Protein AF-A0A6A3VE38-F1 (afdb_monomer_lite)

pLDDT: mean 74.68, std 25.54, range [27.17, 97.69]

Sequence (194 aa):
MRDEMDCKSPGLKLLRQKTRNALQAWPHYELFHVRRDWNASADMLAGQALQRQGGRNVHSPKEIQDLKTLNRLEEVIQPRASSPEVASPASLNADDPAGNATDAGRGKTQVLAVTRRSAAARTTTRRSRPPEVLEELVVQRLRLDRIRVAQDEEVWIVNLKKYLRGDVGDLFRREVKNCQKLAPQYEEGESGLL

Organism: NCBI:txid53985

Structure (mmCIF, N/CA/C/O backbone):
data_AF-A0A6A3VE38-F1
#
_entry.id   AF-A0A6A3VE38-F1
#
loop_
_atom_site.group_PDB
_atom_site.id
_atom_site.type_symbol
_atom_site.label_atom_id
_atom_site.label_alt_id
_atom_site.label_comp_id
_atom_site.label_asym_id
_atom_site.label_entity_id
_atom_site.label_seq_id
_atom_site.pdbx_PDB_ins_code
_atom_site.Cartn_x
_atom_site.Cartn_y
_atom_site.Cartn_z
_atom_site.occupancy
_atom_site.B_iso_or_equiv
_atom_site.auth_seq_id
_atom_site.auth_comp_id
_atom_site.auth_asym_id
_atom_site.auth_atom_id
_atom_site.pdbx_PDB_model_num
ATOM 1 N N . MET A 1 1 ? -5.538 -18.608 -12.896 1.00 38.94 1 MET A N 1
ATOM 2 C CA . MET A 1 1 ? -5.581 -19.169 -11.528 1.00 38.94 1 MET A CA 1
ATOM 3 C C . MET A 1 1 ? -4.130 -19.222 -11.069 1.00 38.94 1 MET A C 1
ATOM 5 O O . MET A 1 1 ? -3.375 -19.975 -11.661 1.00 38.94 1 MET A O 1
ATOM 9 N N . ARG A 1 2 ? -3.686 -18.281 -10.222 1.00 57.66 2 ARG A N 1
ATOM 10 C CA . ARG A 1 2 ? -2.255 -18.104 -9.896 1.00 57.66 2 ARG A CA 1
ATOM 11 C C . ARG A 1 2 ? -1.747 -19.307 -9.102 1.00 57.66 2 ARG A C 1
ATOM 13 O O . ARG A 1 2 ? -2.448 -19.739 -8.186 1.00 57.66 2 ARG A O 1
ATOM 20 N N . ASP A 1 3 ? -0.539 -19.772 -9.419 1.00 45.72 3 ASP A N 1
ATOM 21 C CA . ASP A 1 3 ? 0.236 -20.628 -8.523 1.00 45.72 3 ASP A CA 1
ATOM 22 C C . ASP A 1 3 ? 0.340 -19.909 -7.178 1.00 45.72 3 ASP A C 1
ATOM 24 O O . ASP A 1 3 ? 0.896 -18.814 -7.054 1.00 45.72 3 ASP A O 1
ATOM 28 N N . GLU A 1 4 ? -0.335 -20.472 -6.184 1.00 60.56 4 GLU A N 1
ATOM 29 C CA . GLU A 1 4 ? -0.419 -19.908 -4.853 1.00 60.56 4 GLU A CA 1
ATOM 30 C C . GLU A 1 4 ? 0.999 -19.838 -4.282 1.00 60.56 4 GLU A C 1
ATOM 32 O O . GLU A 1 4 ? 1.688 -20.852 -4.211 1.00 60.56 4 GLU A O 1
ATOM 37 N N . MET A 1 5 ? 1.463 -18.652 -3.866 1.00 65.06 5 MET A N 1
ATOM 38 C CA . MET A 1 5 ? 2.724 -18.575 -3.132 1.00 65.06 5 MET A CA 1
ATOM 39 C C . MET A 1 5 ? 2.630 -19.503 -1.917 1.00 65.06 5 MET A C 1
ATOM 41 O O . MET A 1 5 ? 1.839 -19.272 -0.984 1.00 65.06 5 MET A O 1
ATOM 45 N N . ASP A 1 6 ? 3.435 -20.561 -1.945 1.00 70.12 6 ASP A N 1
ATOM 46 C CA . ASP A 1 6 ? 3.462 -21.600 -0.929 1.00 70.12 6 ASP A CA 1
ATOM 47 C C . ASP A 1 6 ? 4.069 -21.054 0.364 1.00 70.12 6 ASP A C 1
ATOM 49 O O . ASP A 1 6 ? 5.260 -21.178 0.662 1.00 70.12 6 ASP A O 1
ATOM 53 N N . CYS A 1 7 ? 3.224 -20.408 1.166 1.00 79.88 7 CYS A N 1
ATOM 54 C CA . CYS A 1 7 ? 3.590 -19.970 2.500 1.00 79.88 7 CYS A CA 1
ATOM 55 C C . CYS A 1 7 ? 3.957 -21.202 3.331 1.00 79.88 7 CYS A C 1
ATOM 57 O O . CYS A 1 7 ? 3.096 -22.017 3.622 1.00 79.88 7 CYS A O 1
ATOM 59 N N . LYS A 1 8 ? 5.214 -21.358 3.749 1.00 88.25 8 LYS A N 1
ATOM 60 C CA . LYS A 1 8 ? 5.651 -22.562 4.482 1.00 88.25 8 LYS A CA 1
ATOM 61 C C . LYS A 1 8 ? 5.213 -22.589 5.952 1.00 88.25 8 LYS A C 1
ATOM 63 O O . LYS A 1 8 ? 5.254 -23.643 6.574 1.00 88.25 8 LYS A O 1
ATOM 68 N N . SER A 1 9 ? 4.776 -21.455 6.507 1.00 92.25 9 SER A N 1
ATOM 69 C CA . SER A 1 9 ? 4.366 -21.340 7.913 1.00 92.25 9 SER A CA 1
ATOM 70 C C . SER A 1 9 ? 2.901 -21.760 8.113 1.00 92.25 9 SER A C 1
ATOM 72 O O . SER A 1 9 ? 2.008 -21.091 7.584 1.00 92.25 9 SER A O 1
ATOM 74 N N . PRO A 1 10 ? 2.611 -22.804 8.917 1.00 91.75 10 PRO A N 1
ATOM 75 C CA . PRO A 1 10 ? 1.237 -23.242 9.178 1.00 91.75 10 PRO A CA 1
ATOM 76 C C . PRO A 1 10 ? 0.363 -22.150 9.809 1.00 91.75 10 PRO A C 1
ATOM 78 O O . PRO A 1 10 ? -0.801 -21.994 9.443 1.00 91.75 10 PRO A O 1
ATOM 81 N N . GLY A 1 11 ? 0.932 -21.348 10.718 1.00 93.88 11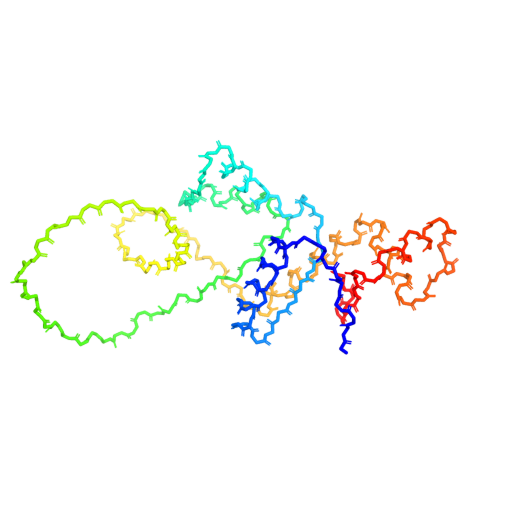 GLY A N 1
ATOM 82 C CA . GLY A 1 11 ? 0.212 -20.250 11.368 1.00 93.88 11 GLY A CA 1
ATOM 83 C C . GLY A 1 11 ? -0.201 -19.156 10.381 1.00 93.88 11 GLY A C 1
ATOM 84 O O . GLY A 1 11 ? -1.339 -18.689 10.412 1.00 93.88 11 GLY A O 1
ATOM 85 N N . LEU A 1 12 ? 0.687 -18.799 9.450 1.00 91.31 12 LEU A N 1
ATOM 86 C CA . LEU A 1 12 ? 0.379 -17.817 8.409 1.00 91.31 12 LEU A CA 1
ATOM 87 C C . LEU A 1 12 ? -0.607 -18.365 7.372 1.00 91.31 12 LEU A C 1
ATOM 89 O O . LEU A 1 12 ? -1.482 -17.619 6.938 1.00 91.31 12 LEU A O 1
ATOM 93 N N . LYS A 1 13 ? -0.544 -19.661 7.025 1.00 91.50 13 LYS A N 1
ATOM 94 C CA . LYS A 1 13 ? -1.574 -20.311 6.190 1.00 91.50 13 LYS A CA 1
ATOM 95 C C . LYS A 1 13 ? -2.961 -20.183 6.825 1.00 91.50 13 LYS A C 1
ATOM 97 O O . LYS A 1 13 ? -3.912 -19.803 6.144 1.00 91.50 13 LYS A O 1
ATOM 102 N N . LEU A 1 14 ? -3.068 -20.446 8.131 1.00 93.38 14 LEU A N 1
ATOM 103 C CA . LEU A 1 14 ? -4.329 -20.326 8.863 1.00 93.38 14 LEU A CA 1
ATOM 104 C C . LEU A 1 14 ? -4.848 -18.882 8.876 1.00 93.38 14 LEU A C 1
ATOM 106 O O . LEU A 1 14 ? -6.029 -18.657 8.615 1.00 93.38 14 LEU A O 1
ATOM 110 N N . LEU A 1 15 ? -3.984 -17.905 9.166 1.00 93.69 15 LEU A N 1
ATOM 111 C CA . LEU A 1 15 ? -4.361 -16.488 9.150 1.00 93.69 15 LEU A CA 1
ATOM 112 C C . LEU A 1 15 ? -4.800 -16.041 7.754 1.00 93.69 15 LEU A C 1
ATOM 114 O O . LEU A 1 15 ? -5.854 -15.430 7.624 1.00 93.69 15 LEU A O 1
ATOM 118 N N . ARG A 1 16 ? -4.063 -16.428 6.707 1.00 90.06 16 ARG A N 1
ATOM 119 C CA . ARG A 1 16 ? -4.427 -16.157 5.310 1.00 90.06 16 ARG A CA 1
ATOM 120 C C . ARG A 1 16 ? -5.809 -16.709 4.974 1.00 90.06 16 ARG A C 1
ATOM 122 O O . ARG A 1 16 ? -6.611 -15.993 4.382 1.00 90.06 16 ARG A O 1
ATOM 129 N N . GLN A 1 17 ? -6.106 -17.950 5.367 1.00 91.25 17 GLN A N 1
ATOM 130 C CA . GLN A 1 17 ? -7.417 -18.550 5.115 1.00 91.25 17 GLN A CA 1
ATOM 131 C C . GLN A 1 17 ? -8.536 -17.798 5.841 1.00 91.25 17 GLN A C 1
ATOM 133 O O . GLN A 1 17 ? -9.572 -17.518 5.245 1.00 91.25 17 GLN A O 1
ATOM 138 N N . LYS A 1 18 ? -8.321 -17.422 7.108 1.00 94.12 18 LYS A N 1
ATOM 139 C CA . LYS A 1 18 ? -9.284 -16.610 7.864 1.00 94.12 18 LYS A CA 1
ATOM 140 C C . LYS A 1 18 ? -9.539 -15.265 7.188 1.00 94.12 18 LYS A C 1
ATOM 142 O O . LYS A 1 18 ? -10.694 -14.882 7.038 1.00 94.12 18 LYS A O 1
ATOM 147 N N . THR A 1 19 ? -8.483 -14.586 6.742 1.00 92.38 19 THR A N 1
ATOM 148 C CA . THR A 1 19 ? -8.602 -13.319 6.014 1.00 92.38 19 THR A CA 1
ATOM 149 C C . THR A 1 19 ? -9.370 -13.502 4.709 1.00 92.38 19 THR A C 1
ATOM 151 O O . THR A 1 19 ? -10.287 -12.735 4.453 1.00 92.38 19 THR A O 1
ATOM 154 N N . ARG A 1 20 ? -9.081 -14.544 3.916 1.00 90.00 20 ARG A N 1
ATOM 155 C CA . ARG A 1 20 ? -9.839 -14.831 2.684 1.00 90.00 20 ARG A CA 1
ATOM 156 C C . ARG A 1 20 ? -11.320 -15.073 2.955 1.00 90.00 20 ARG A C 1
ATOM 158 O O . ARG A 1 20 ? -12.149 -14.490 2.272 1.00 90.00 20 ARG A O 1
ATOM 165 N N . ASN A 1 21 ? -11.653 -15.872 3.968 1.00 92.94 21 ASN A N 1
ATOM 166 C CA . ASN A 1 21 ? -13.048 -16.119 4.340 1.00 92.94 21 ASN A CA 1
ATOM 167 C C . ASN A 1 21 ? -13.759 -14.822 4.765 1.00 92.94 21 ASN A C 1
ATOM 169 O O . ASN A 1 21 ? -14.921 -14.626 4.439 1.00 92.94 21 ASN A O 1
ATOM 173 N N . ALA A 1 22 ? -13.068 -13.920 5.468 1.00 92.19 22 ALA A N 1
ATOM 174 C CA . ALA A 1 22 ? -13.630 -12.620 5.830 1.00 92.19 22 ALA A CA 1
ATOM 175 C C . ALA A 1 22 ? -13.806 -11.697 4.610 1.00 92.19 22 ALA A C 1
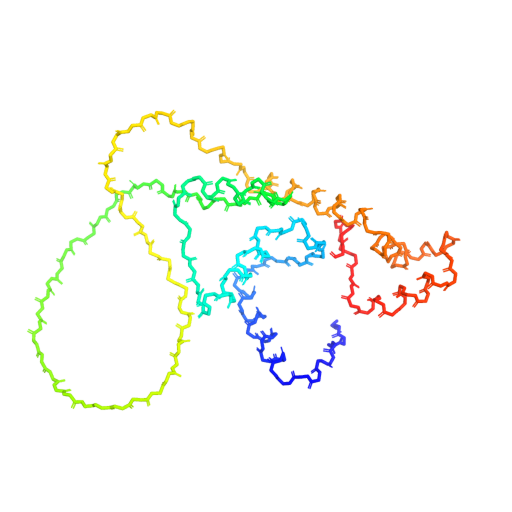ATOM 177 O O . ALA A 1 22 ? -14.801 -10.981 4.518 1.00 92.19 22 ALA A O 1
ATOM 178 N N . LEU A 1 23 ? -12.866 -11.732 3.660 1.00 90.69 23 LEU A N 1
ATOM 179 C CA . LEU A 1 23 ? -12.927 -10.941 2.430 1.00 90.69 23 LEU A CA 1
ATOM 180 C C . LEU A 1 23 ? -14.066 -11.378 1.497 1.00 90.69 23 LEU A C 1
ATOM 182 O O . LEU A 1 23 ? -14.576 -10.541 0.766 1.00 90.69 23 LEU A O 1
ATOM 186 N N . GLN A 1 24 ? -14.539 -12.628 1.579 1.00 89.94 24 GLN A N 1
ATOM 187 C CA . GLN A 1 24 ? -15.709 -13.100 0.817 1.00 89.94 24 GLN A CA 1
ATOM 188 C C . GLN A 1 24 ? -16.998 -12.318 1.112 1.00 89.94 24 GLN A C 1
ATOM 190 O O . GLN A 1 24 ? -17.916 -12.337 0.298 1.00 89.94 24 GLN A O 1
ATOM 195 N N . ALA A 1 25 ? -17.081 -11.625 2.253 1.00 91.00 25 ALA A N 1
ATOM 196 C CA . ALA A 1 25 ? -18.212 -10.752 2.564 1.00 91.00 25 ALA A CA 1
ATOM 197 C C . ALA A 1 25 ? -18.250 -9.476 1.698 1.00 91.00 25 ALA A C 1
ATOM 199 O O . ALA A 1 25 ? -19.271 -8.791 1.668 1.00 91.00 25 ALA A O 1
ATOM 200 N N . TRP A 1 26 ? -17.152 -9.146 1.012 1.00 87.06 26 TRP A N 1
ATOM 201 C CA . TRP A 1 26 ? -17.008 -7.944 0.201 1.00 87.06 26 TRP A CA 1
ATOM 202 C C . TRP A 1 26 ? -17.025 -8.343 -1.278 1.00 87.06 26 TRP A C 1
ATOM 204 O O . TRP A 1 26 ? -16.104 -9.027 -1.724 1.00 87.06 26 TRP A O 1
ATOM 214 N N . PRO A 1 27 ? -18.048 -7.939 -2.056 1.00 84.19 27 PRO A N 1
ATOM 215 C CA . PRO A 1 27 ? -18.186 -8.371 -3.448 1.00 84.19 27 PRO A CA 1
ATOM 216 C C . PRO A 1 27 ? -17.046 -7.860 -4.337 1.00 84.19 27 PRO A C 1
ATOM 218 O O . PRO A 1 27 ? -16.703 -8.501 -5.324 1.00 84.19 27 PRO A O 1
ATOM 221 N N . HIS A 1 28 ? -16.446 -6.728 -3.963 1.00 83.31 28 HIS A N 1
ATOM 222 C CA . HIS A 1 28 ? -15.298 -6.135 -4.632 1.00 83.31 28 HIS A CA 1
ATOM 223 C C . HIS A 1 28 ? -14.314 -5.671 -3.559 1.00 83.31 28 HIS A C 1
ATOM 225 O O . HIS A 1 28 ? -14.694 -4.932 -2.647 1.00 83.31 28 HIS A O 1
ATOM 231 N N . TYR A 1 29 ? -13.065 -6.120 -3.646 1.00 87.31 29 TYR A N 1
ATOM 232 C CA . TYR A 1 29 ? -11.986 -5.666 -2.778 1.00 87.31 29 TYR A CA 1
ATOM 233 C C . TYR A 1 29 ? -10.666 -5.660 -3.546 1.00 87.31 29 TYR A C 1
ATOM 235 O O . TYR A 1 29 ? -10.395 -6.557 -4.342 1.00 87.31 29 TYR A O 1
ATOM 243 N N . GLU A 1 30 ? -9.829 -4.671 -3.252 1.00 87.75 30 GLU A N 1
ATOM 244 C CA . GLU A 1 30 ? -8.464 -4.557 -3.763 1.00 87.75 30 GLU A CA 1
ATOM 245 C C . GLU A 1 30 ? -7.526 -4.264 -2.590 1.00 87.75 30 GLU A C 1
ATOM 247 O O . GLU A 1 30 ? -7.903 -3.606 -1.615 1.00 87.75 30 GLU A O 1
ATOM 252 N N . LEU A 1 31 ? -6.310 -4.803 -2.654 1.00 89.75 31 LEU A N 1
ATOM 253 C CA . LEU A 1 31 ? -5.277 -4.602 -1.645 1.00 89.75 31 LEU A CA 1
ATOM 254 C C . LEU A 1 31 ? -4.107 -3.896 -2.315 1.00 89.75 31 LEU A C 1
ATOM 256 O O . LEU A 1 31 ? -3.529 -4.447 -3.242 1.00 89.75 31 LEU A O 1
ATOM 260 N N . PHE A 1 32 ? -3.762 -2.712 -1.818 1.00 91.94 32 PHE A N 1
ATOM 261 C CA . PHE A 1 32 ? -2.673 -1.908 -2.363 1.00 91.94 32 PHE A CA 1
ATOM 262 C C . PHE A 1 32 ? -1.492 -1.850 -1.411 1.00 91.94 32 PHE A C 1
ATOM 264 O O . PHE A 1 32 ? -1.662 -1.768 -0.187 1.00 91.94 32 PHE A O 1
ATOM 271 N N . HIS A 1 33 ? -0.291 -1.817 -1.979 1.00 91.19 33 HIS A N 1
ATOM 272 C CA . HIS A 1 33 ? 0.906 -1.506 -1.214 1.00 91.19 33 HIS A CA 1
ATOM 273 C C . HIS A 1 33 ? 0.985 -0.007 -0.907 1.00 91.19 33 HIS A C 1
ATOM 275 O O . HIS A 1 33 ? 0.826 0.826 -1.799 1.00 91.19 33 HIS A O 1
ATOM 281 N N . VAL A 1 34 ? 1.297 0.336 0.347 1.00 92.12 34 VAL A N 1
ATOM 282 C CA . VAL A 1 34 ? 1.570 1.712 0.779 1.00 92.12 34 VAL A CA 1
ATOM 283 C C . VAL A 1 34 ? 2.677 1.703 1.836 1.00 92.12 34 VAL A C 1
ATOM 285 O O . VAL A 1 34 ? 2.646 0.883 2.761 1.00 92.12 34 VAL A O 1
ATOM 288 N N . ARG A 1 35 ? 3.617 2.651 1.744 1.00 91.75 35 ARG A N 1
ATOM 289 C CA . ARG A 1 35 ? 4.646 2.887 2.762 1.00 91.75 35 ARG A CA 1
ATOM 290 C C . ARG A 1 35 ? 4.040 3.117 4.153 1.00 91.75 35 ARG A C 1
ATOM 292 O O . ARG A 1 35 ? 2.979 3.718 4.319 1.00 91.75 35 ARG A O 1
ATOM 299 N N . ARG A 1 36 ? 4.744 2.651 5.186 1.00 91.12 36 ARG A N 1
ATOM 300 C CA . ARG A 1 36 ? 4.265 2.629 6.582 1.00 91.12 36 ARG A CA 1
ATOM 301 C C . ARG A 1 36 ? 3.835 4.000 7.124 1.00 91.12 36 ARG A C 1
ATOM 303 O O . ARG A 1 36 ? 2.842 4.080 7.840 1.00 91.12 36 ARG A O 1
ATOM 310 N N . ASP A 1 37 ? 4.560 5.064 6.789 1.00 90.88 37 ASP A N 1
ATOM 311 C CA . ASP A 1 37 ? 4.301 6.438 7.246 1.00 90.88 37 ASP A CA 1
ATOM 312 C C . ASP A 1 37 ? 3.006 7.033 6.677 1.00 90.88 37 ASP A C 1
ATOM 314 O O . ASP A 1 37 ? 2.412 7.919 7.286 1.00 90.88 37 ASP A O 1
ATOM 318 N N . TRP A 1 38 ? 2.512 6.521 5.549 1.00 93.25 38 TRP A N 1
ATOM 319 C CA . TRP A 1 38 ? 1.226 6.945 4.998 1.00 93.25 38 TRP A CA 1
ATOM 320 C C . TRP A 1 38 ? 0.024 6.409 5.785 1.00 93.25 38 TRP A C 1
ATOM 322 O O . TRP A 1 38 ? -1.044 7.026 5.768 1.00 93.25 38 TRP A O 1
ATOM 332 N N . ASN A 1 39 ? 0.213 5.301 6.510 1.00 93.44 39 ASN A N 1
ATOM 333 C CA . ASN A 1 39 ? -0.781 4.689 7.392 1.00 93.44 39 ASN A CA 1
ATOM 334 C C . ASN A 1 39 ? -0.366 4.774 8.877 1.00 93.44 39 ASN A C 1
ATOM 336 O O . ASN A 1 39 ? -0.618 3.859 9.669 1.00 93.44 39 ASN A O 1
ATOM 340 N N . ALA A 1 40 ? 0.313 5.862 9.258 1.00 93.75 40 ALA A N 1
ATOM 341 C CA . ALA A 1 40 ? 0.931 6.027 10.575 1.00 93.75 40 ALA A CA 1
ATOM 342 C C . ALA A 1 40 ? -0.063 5.943 11.748 1.00 93.75 40 ALA A C 1
ATOM 344 O O . ALA A 1 40 ? 0.308 5.525 12.846 1.00 93.75 40 ALA A O 1
ATOM 345 N N . SER A 1 41 ? -1.339 6.277 11.529 1.00 93.19 41 SER A N 1
ATOM 346 C CA . SER A 1 41 ? -2.379 6.122 12.554 1.00 93.19 41 SER A CA 1
ATOM 347 C C . SER A 1 41 ? -2.578 4.656 12.964 1.0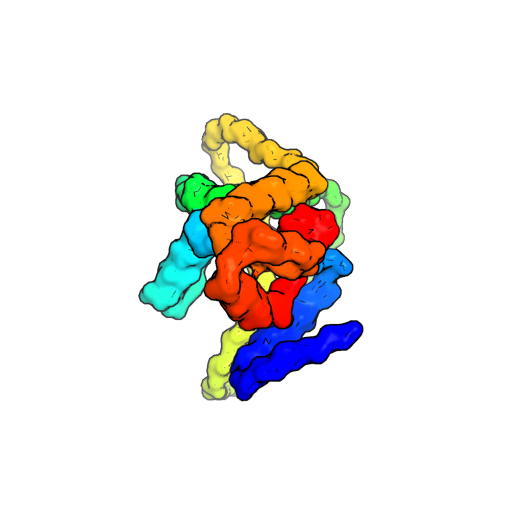0 93.19 41 SER A C 1
ATOM 349 O O . SER A 1 41 ? -2.612 4.345 14.158 1.00 93.19 41 SER A O 1
ATOM 351 N N . ALA A 1 42 ? -2.637 3.740 11.992 1.00 92.38 42 ALA A N 1
ATOM 352 C CA . ALA A 1 42 ? -2.757 2.308 12.237 1.00 92.38 42 ALA A CA 1
ATOM 353 C C . ALA A 1 42 ? -1.497 1.753 12.912 1.00 92.38 42 ALA A C 1
ATOM 355 O O . ALA A 1 42 ? -1.603 0.947 13.838 1.00 92.38 42 ALA A O 1
ATOM 356 N N . ASP A 1 43 ? -0.320 2.225 12.495 1.00 93.81 43 ASP A N 1
ATOM 357 C CA . ASP A 1 43 ? 0.957 1.841 13.096 1.00 93.81 43 ASP A CA 1
ATOM 358 C C . ASP A 1 43 ? 1.041 2.229 14.578 1.00 93.81 43 ASP A C 1
ATOM 360 O O . ASP A 1 43 ? 1.338 1.394 15.435 1.00 93.81 43 ASP A O 1
ATOM 364 N N . MET A 1 44 ? 0.698 3.479 14.898 1.00 93.31 44 MET A N 1
ATOM 365 C CA . MET A 1 44 ? 0.671 3.965 16.275 1.00 93.31 44 MET A CA 1
ATOM 366 C C . MET A 1 44 ? -0.320 3.167 17.129 1.00 93.31 44 MET A C 1
ATOM 368 O O . MET A 1 44 ? 0.008 2.784 18.254 1.00 93.31 44 MET A O 1
ATOM 372 N N . LEU A 1 45 ? -1.525 2.898 16.616 1.00 93.62 45 LEU A N 1
ATOM 373 C CA . LEU A 1 45 ? -2.538 2.124 17.339 1.00 93.62 45 LEU A CA 1
ATOM 374 C C . LEU A 1 45 ? -2.080 0.682 17.592 1.00 93.62 45 LEU A C 1
ATOM 376 O O . LEU A 1 45 ? -2.248 0.182 18.706 1.00 93.62 45 LEU A O 1
ATOM 380 N N . ALA A 1 46 ? -1.458 0.036 16.604 1.00 94.12 46 ALA A N 1
ATOM 381 C CA . ALA A 1 46 ? -0.880 -1.295 16.763 1.00 94.12 46 ALA A CA 1
ATOM 382 C C . ALA A 1 46 ? 0.256 -1.299 17.802 1.00 94.12 46 ALA A C 1
ATOM 384 O O . ALA A 1 46 ? 0.294 -2.171 18.672 1.00 94.12 46 ALA A O 1
ATOM 385 N N . GLY A 1 47 ? 1.133 -0.289 17.775 1.00 93.88 47 GLY A N 1
ATOM 386 C CA . GLY A 1 47 ? 2.203 -0.117 18.759 1.00 93.88 47 GLY A CA 1
ATOM 387 C C . GLY A 1 47 ? 1.681 0.094 20.183 1.00 93.88 47 GLY A C 1
ATOM 388 O O . GLY A 1 47 ? 2.160 -0.541 21.122 1.00 93.88 47 GLY A O 1
ATOM 389 N N . GLN A 1 48 ? 0.647 0.921 20.357 1.00 94.12 48 GLN A N 1
ATOM 390 C CA . GLN A 1 48 ? -0.007 1.122 21.655 1.00 94.12 48 GLN A CA 1
ATOM 391 C C . GLN A 1 48 ? -0.685 -0.154 22.163 1.00 94.12 48 GLN A C 1
ATOM 393 O O . GLN A 1 48 ? -0.609 -0.453 23.355 1.00 94.12 48 GLN A O 1
ATOM 398 N N . ALA A 1 49 ? -1.341 -0.908 21.276 1.00 96.00 49 ALA A N 1
ATOM 399 C CA . ALA A 1 49 ? -1.972 -2.171 21.639 1.00 96.00 49 ALA A CA 1
ATOM 400 C C . ALA A 1 49 ? -0.937 -3.210 22.093 1.00 96.00 49 ALA A C 1
ATOM 402 O O . ALA A 1 49 ? -1.163 -3.911 23.080 1.00 96.00 49 ALA A O 1
ATOM 403 N N . LEU A 1 50 ? 0.222 -3.258 21.428 1.00 96.06 50 LEU A N 1
ATOM 404 C CA . LEU A 1 50 ? 1.344 -4.108 21.823 1.00 96.06 50 LEU A CA 1
ATOM 405 C C . LEU A 1 50 ? 1.886 -3.726 23.207 1.00 96.06 50 LEU A C 1
ATOM 407 O O . LEU A 1 50 ? 2.037 -4.598 24.059 1.00 96.06 50 LEU A O 1
ATOM 411 N N . GLN A 1 51 ? 2.121 -2.433 23.457 1.00 95.69 51 GLN A N 1
ATOM 412 C CA . GLN A 1 51 ? 2.612 -1.935 24.751 1.00 95.69 51 GLN A CA 1
ATOM 413 C C . GLN A 1 51 ? 1.655 -2.256 25.905 1.00 95.69 51 GLN A C 1
ATOM 415 O O . GLN A 1 51 ? 2.095 -2.571 27.007 1.00 95.69 51 GLN A O 1
ATOM 420 N N . ARG A 1 52 ? 0.344 -2.183 25.656 1.00 95.00 52 ARG A N 1
ATOM 421 C CA . ARG A 1 52 ? -0.697 -2.465 26.655 1.00 95.00 52 ARG A CA 1
ATOM 422 C C . ARG A 1 52 ? -1.053 -3.947 26.766 1.00 95.00 52 ARG A C 1
ATOM 424 O O . ARG A 1 52 ? -1.804 -4.305 27.665 1.00 95.00 52 ARG A O 1
ATOM 431 N N . GLN A 1 53 ? -0.573 -4.779 25.841 1.00 94.44 53 GLN A N 1
ATOM 432 C CA . GLN A 1 53 ? -1.025 -6.161 25.650 1.00 94.44 53 GLN A CA 1
ATOM 433 C C . GLN A 1 53 ? -2.557 -6.276 25.508 1.00 94.44 53 GLN A C 1
ATOM 435 O O . GLN A 1 53 ? -3.175 -7.234 25.969 1.00 94.44 53 GLN A O 1
ATOM 440 N N . GLY A 1 54 ? -3.188 -5.289 24.862 1.00 93.44 54 GLY A N 1
ATOM 441 C CA . GLY A 1 54 ? -4.643 -5.213 24.740 1.00 93.44 54 GLY A CA 1
ATOM 442 C C . GLY A 1 54 ? -5.127 -4.073 23.845 1.00 93.44 54 GLY A C 1
ATOM 443 O O . GLY A 1 54 ? -4.436 -3.075 23.643 1.00 93.44 54 GLY A O 1
ATOM 444 N N . GLY A 1 55 ? -6.333 -4.224 23.295 1.00 90.75 55 GLY A N 1
ATOM 445 C CA . GLY A 1 55 ? -6.977 -3.195 22.476 1.00 90.75 55 GLY A CA 1
ATOM 446 C C . GLY A 1 55 ? -7.504 -2.020 23.306 1.00 90.75 55 GLY A C 1
ATOM 447 O O . GLY A 1 55 ? -7.795 -2.161 24.494 1.00 90.75 55 GLY A O 1
ATOM 448 N N . ARG A 1 56 ? -7.666 -0.855 22.669 1.00 88.06 56 ARG A N 1
ATOM 449 C CA . ARG A 1 56 ? -8.342 0.310 23.258 1.00 88.06 56 ARG A CA 1
ATOM 450 C C . ARG A 1 56 ? -9.342 0.902 22.276 1.00 88.06 56 ARG A C 1
ATOM 452 O O . ARG A 1 56 ? -9.071 0.952 21.080 1.00 88.06 56 ARG A O 1
ATOM 459 N N . ASN A 1 57 ? -10.444 1.422 22.801 1.00 89.25 57 ASN A N 1
ATOM 460 C CA . ASN A 1 57 ? -11.373 2.227 22.019 1.00 89.25 57 ASN A CA 1
ATOM 461 C C . ASN A 1 57 ? -10.984 3.705 22.124 1.00 89.25 57 ASN A C 1
ATOM 463 O O . ASN A 1 57 ? -10.676 4.196 23.212 1.00 89.25 57 ASN A O 1
ATOM 467 N N . VAL A 1 58 ? -10.991 4.413 20.995 1.00 88.75 58 VAL A N 1
ATOM 468 C CA . VAL A 1 58 ? -10.713 5.853 20.931 1.00 88.75 58 VAL A CA 1
ATOM 469 C C . VAL A 1 58 ? -12.039 6.594 20.796 1.00 88.75 58 VAL A C 1
ATOM 471 O O . VAL A 1 58 ? -12.740 6.439 19.800 1.00 88.75 58 VAL A O 1
ATOM 474 N N . HIS A 1 59 ? -12.391 7.383 21.811 1.00 90.44 59 HIS A N 1
ATOM 475 C CA . HIS A 1 59 ? -13.655 8.132 21.853 1.00 90.44 59 HIS A CA 1
ATOM 476 C C . HIS A 1 59 ? -13.462 9.650 21.876 1.00 90.44 59 HIS A C 1
ATOM 478 O O . HIS A 1 59 ? -14.375 10.389 21.518 1.00 90.44 59 HIS A O 1
ATOM 484 N N . SER A 1 60 ? -12.288 10.125 22.303 1.00 93.06 60 SER A N 1
ATOM 485 C CA . SER A 1 60 ? -12.001 11.555 22.407 1.00 93.06 60 SER A CA 1
ATOM 486 C C . SER A 1 60 ? -11.982 12.193 21.014 1.00 93.06 60 SER A C 1
ATOM 488 O O . SER A 1 60 ? -11.176 11.772 20.181 1.00 93.06 60 SER A O 1
ATOM 490 N N . PRO A 1 61 ? -12.796 13.235 20.748 1.00 91.62 61 PRO A N 1
ATOM 491 C CA . PRO A 1 61 ? -12.773 13.936 19.465 1.00 91.62 61 PRO A CA 1
ATOM 492 C C . PRO A 1 61 ? -11.392 14.497 19.125 1.00 91.62 61 PRO A C 1
ATOM 494 O O . PRO A 1 61 ? -11.008 14.511 17.960 1.00 91.62 61 PRO A O 1
ATOM 497 N N . LYS A 1 62 ? -10.632 14.916 20.147 1.00 93.31 62 LYS A N 1
ATOM 498 C CA . LYS A 1 62 ? -9.255 15.386 19.984 1.00 93.31 62 LYS A CA 1
ATOM 499 C C . LYS A 1 62 ? -8.349 14.262 19.488 1.00 93.31 62 LYS A C 1
ATOM 501 O O . LYS A 1 62 ? -7.696 14.433 18.474 1.00 93.31 62 LYS A O 1
ATOM 506 N N . GLU A 1 63 ? -8.382 13.097 20.135 1.00 91.88 63 GLU A N 1
ATOM 507 C CA . GLU A 1 63 ? -7.568 11.952 19.700 1.00 91.88 63 GLU A CA 1
ATOM 508 C C . GLU A 1 63 ? -7.967 11.453 18.308 1.00 91.88 63 GLU A C 1
ATOM 510 O O . GLU A 1 63 ? -7.106 11.075 17.524 1.00 91.88 63 GLU A O 1
ATOM 515 N N . ILE A 1 64 ? -9.262 11.465 17.978 1.00 90.19 64 ILE A N 1
ATOM 516 C CA . ILE A 1 64 ? -9.735 11.122 16.630 1.00 90.19 64 ILE A CA 1
ATOM 517 C C . ILE A 1 64 ? -9.178 12.115 15.606 1.00 90.19 64 ILE A C 1
ATOM 519 O O . ILE A 1 64 ? -8.755 11.703 14.527 1.00 90.19 64 ILE A O 1
ATOM 523 N N . GLN A 1 65 ? -9.164 13.409 15.930 1.00 90.19 65 GLN A N 1
ATOM 524 C CA . GLN A 1 65 ? -8.587 14.422 15.056 1.00 90.19 65 GLN A CA 1
ATOM 525 C C . GLN A 1 65 ? -7.070 14.248 14.913 1.00 90.19 65 GLN A C 1
ATOM 527 O O . GLN A 1 65 ? -6.575 14.302 13.794 1.00 90.19 65 GLN A O 1
ATOM 532 N N . ASP A 1 66 ? -6.358 13.970 16.004 1.00 91.56 66 ASP A N 1
ATOM 533 C CA . ASP A 1 66 ? -4.913 13.714 15.992 1.00 91.56 66 ASP A CA 1
ATOM 534 C C . ASP A 1 66 ? -4.570 12.463 15.156 1.00 91.56 66 ASP A C 1
ATOM 536 O O . ASP A 1 66 ? -3.591 12.440 14.414 1.00 91.56 66 ASP A O 1
ATOM 540 N N . LEU A 1 67 ? -5.405 11.417 15.212 1.00 91.25 67 LEU A N 1
ATOM 541 C CA . LEU A 1 67 ? -5.256 10.228 14.365 1.00 91.25 67 LEU A CA 1
ATOM 542 C C . LEU A 1 67 ? -5.459 10.540 12.882 1.00 91.25 67 LEU A C 1
ATOM 544 O O . LEU A 1 67 ? -4.757 9.976 12.046 1.00 91.25 67 LEU A O 1
ATOM 548 N N . LYS A 1 68 ? -6.407 11.424 12.554 1.00 89.12 68 LYS A N 1
ATOM 549 C CA . LYS A 1 68 ? -6.631 11.865 11.174 1.00 89.12 68 LYS A CA 1
ATOM 550 C C . LYS A 1 68 ? -5.446 12.665 10.651 1.00 89.12 68 LYS A C 1
ATOM 552 O O . LYS A 1 68 ? -4.966 12.358 9.572 1.00 89.12 68 LYS A O 1
ATOM 557 N N . THR A 1 69 ? -4.942 13.628 11.422 1.00 90.19 69 THR A N 1
ATOM 558 C CA . THR A 1 69 ? -3.799 14.459 11.004 1.00 90.19 69 THR A CA 1
ATOM 559 C C . THR A 1 69 ? -2.504 13.661 10.886 1.00 90.19 69 THR A C 1
ATOM 561 O O . THR A 1 69 ? -1.652 13.997 10.068 1.00 90.19 69 THR A O 1
ATOM 564 N N . LEU A 1 70 ? -2.362 12.587 11.666 1.00 91.56 70 LEU A N 1
ATOM 565 C CA . LEU A 1 70 ? -1.247 11.653 11.548 1.00 91.56 70 LEU A CA 1
ATOM 566 C C . LEU A 1 70 ? -1.326 10.795 10.273 1.00 91.56 70 LEU A C 1
ATOM 568 O O . LEU A 1 70 ? -0.299 10.317 9.794 1.00 91.56 70 LEU A O 1
ATOM 572 N N . ASN A 1 71 ? -2.523 10.565 9.726 1.00 91.25 71 ASN A N 1
ATOM 573 C CA . ASN A 1 71 ? -2.720 9.682 8.584 1.00 91.25 71 ASN A CA 1
ATOM 574 C C . ASN A 1 71 ? -2.668 10.447 7.261 1.00 91.25 71 ASN A C 1
ATOM 576 O O . ASN A 1 71 ? -3.543 11.254 6.969 1.00 91.25 71 ASN A O 1
ATOM 580 N N . ARG A 1 72 ? -1.708 10.118 6.392 1.00 91.44 72 ARG A N 1
ATOM 581 C CA . ARG A 1 72 ? -1.661 10.698 5.037 1.00 91.44 72 ARG A CA 1
ATOM 582 C C . ARG A 1 72 ? -2.740 10.105 4.113 1.00 91.44 72 ARG A C 1
ATOM 584 O O . ARG A 1 72 ? -3.041 10.688 3.080 1.00 91.44 72 ARG A O 1
ATOM 591 N N . LEU A 1 73 ? -3.340 8.971 4.499 1.00 89.06 73 LEU A N 1
ATOM 592 C CA . LEU A 1 73 ? -4.516 8.347 3.868 1.00 89.06 73 LEU A CA 1
ATOM 593 C C . LEU A 1 73 ? -5.807 8.599 4.681 1.00 89.06 73 LEU A C 1
ATOM 595 O O . LEU A 1 73 ? -6.428 7.664 5.189 1.00 89.06 73 LEU A O 1
ATOM 599 N N . GLU A 1 74 ? -6.176 9.858 4.913 1.00 80.50 74 GLU A N 1
ATOM 600 C CA . GLU A 1 74 ? -7.269 10.248 5.834 1.00 80.50 74 GLU A CA 1
ATOM 601 C C . GLU A 1 74 ? -8.705 9.972 5.327 1.00 80.50 74 GLU A C 1
ATOM 603 O O . GLU A 1 74 ? -9.640 10.049 6.129 1.00 80.50 74 GLU A O 1
ATOM 608 N N . GLU A 1 75 ? -8.938 9.635 4.051 1.00 76.25 75 GLU A N 1
ATOM 609 C CA . GLU A 1 75 ? -10.297 9.415 3.540 1.00 76.25 75 GLU A CA 1
ATOM 610 C C . GLU A 1 75 ? -10.904 8.116 4.070 1.00 76.25 75 GLU A C 1
ATOM 612 O O . GLU A 1 75 ? -10.497 7.009 3.705 1.00 76.25 75 GLU A O 1
ATOM 617 N N . VAL A 1 76 ? -11.939 8.244 4.899 1.00 70.00 76 VAL A N 1
ATOM 618 C CA . VAL A 1 76 ? -12.696 7.117 5.450 1.00 70.00 76 VAL A CA 1
ATOM 619 C C . VAL A 1 76 ? -14.156 7.250 5.041 1.00 70.00 76 VAL A C 1
ATOM 621 O O . VAL A 1 76 ? -14.777 8.286 5.278 1.00 70.00 76 VAL A O 1
ATOM 624 N N . ILE A 1 77 ? -14.715 6.178 4.473 1.00 64.81 77 ILE A N 1
ATOM 625 C CA . ILE A 1 77 ? -16.157 6.067 4.242 1.00 64.81 77 ILE A CA 1
ATOM 626 C C . ILE A 1 77 ? -16.835 6.057 5.611 1.00 64.81 77 ILE A C 1
ATOM 628 O O . ILE A 1 77 ? -16.646 5.134 6.407 1.00 64.81 77 ILE A O 1
ATOM 632 N N . GLN A 1 78 ? -17.613 7.096 5.905 1.00 61.19 78 GLN A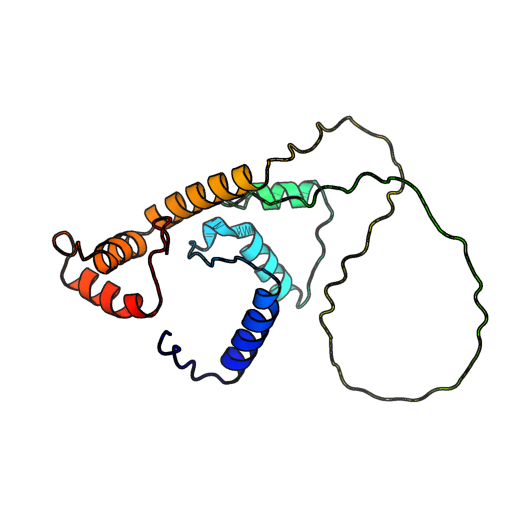 N 1
ATOM 633 C CA . GLN A 1 78 ? -18.474 7.081 7.078 1.00 61.19 78 GLN A CA 1
ATOM 634 C C . GLN A 1 78 ? -19.741 6.299 6.734 1.00 61.19 78 GLN A C 1
ATOM 636 O O . GLN A 1 78 ? -20.362 6.584 5.707 1.00 61.19 78 GLN A O 1
ATOM 641 N N . PRO A 1 79 ? -20.163 5.338 7.574 1.00 51.34 79 PRO A N 1
ATOM 642 C CA . PRO A 1 79 ? -21.478 4.739 7.426 1.00 51.34 79 PRO A CA 1
ATOM 643 C C . PRO A 1 79 ? -22.521 5.856 7.394 1.00 51.34 79 PRO A C 1
ATOM 645 O O . PRO A 1 79 ? -22.539 6.703 8.294 1.00 51.34 79 PRO A O 1
ATOM 648 N N . ARG A 1 80 ? -23.391 5.874 6.375 1.00 51.06 80 ARG A N 1
ATOM 649 C CA . ARG A 1 80 ? -24.564 6.754 6.401 1.00 51.06 80 ARG A CA 1
ATOM 650 C C . ARG A 1 80 ? -25.314 6.452 7.692 1.00 51.06 80 ARG A C 1
ATOM 652 O O . ARG A 1 80 ? -25.741 5.319 7.909 1.00 51.06 80 ARG A O 1
ATOM 659 N N . ALA A 1 81 ? -25.458 7.454 8.555 1.00 44.50 81 ALA A N 1
ATOM 660 C CA . ALA A 1 81 ? -26.395 7.360 9.657 1.00 44.50 81 ALA A CA 1
ATOM 661 C C . ALA A 1 81 ? -27.776 7.168 9.024 1.00 44.50 81 ALA A C 1
ATOM 663 O O . ALA A 1 81 ? -28.308 8.088 8.405 1.00 44.50 81 ALA A O 1
ATOM 664 N N . SER A 1 82 ? -28.326 5.958 9.102 1.00 39.94 82 SER A N 1
ATOM 665 C CA . SER A 1 82 ? -29.728 5.730 8.773 1.00 39.94 82 SER A CA 1
ATOM 666 C C . SER A 1 82 ? -30.547 6.688 9.635 1.00 39.94 82 SER A C 1
ATOM 668 O O . SER A 1 82 ? -30.493 6.599 10.865 1.00 39.94 82 SER A O 1
ATOM 670 N N . SER A 1 83 ? -31.248 7.626 9.000 1.00 32.16 83 SER A N 1
ATOM 671 C CA . SER A 1 83 ? -32.233 8.470 9.674 1.00 32.16 83 SER A CA 1
ATOM 672 C C . SER A 1 83 ? -33.233 7.564 10.413 1.00 32.16 83 SER A C 1
ATOM 674 O O . SER A 1 83 ? -33.596 6.517 9.867 1.00 32.16 83 SER A O 1
ATOM 676 N N . PRO A 1 84 ? -33.652 7.880 11.651 1.00 42.78 84 PRO A N 1
ATOM 677 C CA . PRO A 1 84 ? -34.557 7.021 12.396 1.00 42.78 84 PRO A CA 1
ATOM 678 C C . PRO A 1 84 ? -35.987 7.231 11.888 1.00 42.78 84 PRO A C 1
ATOM 680 O O . PRO A 1 84 ? -36.714 8.073 12.407 1.00 42.78 84 PRO A O 1
ATOM 683 N N . GLU A 1 85 ? -36.401 6.462 10.885 1.00 34.81 85 GLU A N 1
ATOM 684 C CA . GLU A 1 85 ? -37.810 6.362 10.502 1.00 34.81 85 GLU A CA 1
ATOM 685 C C . GLU A 1 85 ? -38.432 5.117 11.156 1.00 34.81 85 GLU A C 1
ATOM 687 O O . GLU A 1 85 ? -38.258 3.983 10.724 1.00 34.81 85 GLU A O 1
ATOM 692 N N . VAL A 1 86 ? -39.024 5.383 12.323 1.00 37.72 86 VAL A N 1
ATOM 693 C CA . VAL A 1 86 ? -40.221 4.786 12.939 1.00 37.72 86 VAL A CA 1
ATOM 694 C C . VAL A 1 86 ? -40.590 3.340 12.561 1.00 37.72 86 VAL A C 1
ATOM 696 O O . VAL A 1 86 ? -41.140 3.087 11.498 1.00 37.72 86 VAL A O 1
ATOM 699 N N . ALA A 1 87 ? -40.438 2.422 13.523 1.00 29.61 87 ALA A N 1
ATOM 700 C CA . ALA A 1 87 ? -41.539 1.670 14.153 1.00 29.61 87 ALA A CA 1
ATOM 701 C C . ALA A 1 87 ? -40.962 0.540 15.026 1.00 29.61 87 ALA A C 1
ATOM 703 O O . ALA A 1 87 ? -40.472 -0.471 14.528 1.00 29.61 87 ALA A O 1
ATOM 704 N N . SER A 1 88 ? -41.031 0.701 16.349 1.00 34.53 88 SER A N 1
ATOM 705 C CA . SER A 1 88 ? -40.922 -0.435 17.271 1.00 34.53 88 SER A CA 1
ATOM 706 C C . SER A 1 88 ? -42.160 -1.321 17.132 1.00 34.53 88 SER A C 1
ATOM 708 O O . SER A 1 88 ? -43.266 -0.780 17.165 1.00 34.53 88 SER A O 1
ATOM 710 N N . PRO A 1 89 ? -42.035 -2.656 17.157 1.00 33.22 89 PRO A N 1
ATOM 711 C CA . PRO A 1 89 ? -43.053 -3.493 17.749 1.00 33.22 89 PRO A CA 1
ATOM 712 C C . PRO A 1 89 ? -42.680 -3.808 19.202 1.00 33.22 89 PRO A C 1
ATOM 714 O O . PRO A 1 89 ? -41.573 -4.233 19.524 1.00 33.22 89 PRO A O 1
ATOM 717 N N . ALA A 1 90 ? -43.659 -3.498 20.043 1.00 30.23 90 ALA A N 1
ATOM 718 C CA . ALA A 1 90 ? -43.942 -3.922 21.404 1.00 30.23 90 ALA A CA 1
ATOM 719 C C . ALA A 1 90 ? -43.087 -5.035 22.049 1.00 30.23 90 ALA A C 1
ATOM 721 O O . ALA A 1 90 ? -42.828 -6.097 21.490 1.00 30.23 90 ALA A O 1
ATOM 722 N N . SER A 1 91 ? -42.786 -4.774 23.320 1.00 38.25 91 SER A N 1
ATOM 723 C CA . SER A 1 91 ? -42.367 -5.693 24.377 1.00 38.25 91 SER A CA 1
ATOM 724 C C . SER A 1 91 ? -43.200 -6.972 24.475 1.00 38.25 91 SER A C 1
ATOM 726 O O . SER A 1 91 ? -44.425 -6.876 24.491 1.00 38.25 91 SER A O 1
ATOM 728 N N . LEU A 1 92 ? -42.550 -8.107 24.751 1.00 33.59 92 LEU A N 1
ATOM 729 C CA . LEU A 1 92 ? -43.109 -9.177 25.585 1.00 33.59 92 LEU A CA 1
ATOM 730 C C . LEU A 1 92 ? -42.000 -9.797 26.457 1.00 33.59 92 LEU A C 1
ATOM 732 O O . LEU A 1 92 ? -41.177 -10.571 25.987 1.00 33.59 92 LEU A O 1
ATOM 736 N N . ASN A 1 93 ? -42.009 -9.336 27.709 1.00 31.14 93 ASN A N 1
ATOM 737 C CA . ASN A 1 93 ? -41.782 -10.011 28.991 1.00 31.14 93 ASN A CA 1
ATOM 738 C C . ASN A 1 93 ? -40.559 -10.916 29.211 1.00 31.14 93 ASN A C 1
ATOM 740 O O . ASN A 1 93 ? -40.339 -11.924 28.549 1.00 31.14 93 ASN A O 1
ATOM 744 N N . ALA A 1 94 ? -39.838 -10.553 30.273 1.00 33.91 94 ALA A N 1
ATOM 745 C CA . ALA A 1 94 ? -38.988 -11.436 31.047 1.00 33.91 94 ALA A CA 1
ATOM 746 C C . ALA A 1 94 ? -39.852 -12.355 31.919 1.00 33.91 94 ALA A C 1
ATOM 748 O O . ALA A 1 94 ? -40.772 -11.866 32.565 1.00 33.91 94 ALA A O 1
ATOM 749 N N . ASP A 1 95 ? -39.480 -13.628 31.978 1.00 32.03 95 ASP A N 1
ATOM 750 C CA . ASP A 1 95 ? -39.600 -14.461 33.172 1.00 32.03 95 ASP A CA 1
ATOM 751 C C . ASP A 1 95 ? -38.366 -15.384 33.209 1.00 32.03 95 ASP A C 1
ATOM 753 O O . ASP A 1 95 ? -38.114 -16.162 32.290 1.00 32.03 95 ASP A O 1
ATOM 757 N N . ASP A 1 96 ? -37.563 -15.214 34.256 1.00 35.94 96 ASP A N 1
ATOM 758 C CA . ASP A 1 96 ? -36.536 -16.142 34.772 1.00 35.94 96 ASP A CA 1
ATOM 759 C C . ASP A 1 96 ? -37.239 -17.022 35.852 1.00 35.94 96 ASP A C 1
ATOM 761 O O . ASP A 1 96 ? -38.301 -16.581 36.309 1.00 35.94 96 ASP A O 1
ATOM 765 N N . PRO A 1 97 ? -36.725 -18.174 36.372 1.00 48.28 97 PRO A N 1
ATOM 766 C CA . PRO A 1 97 ? -35.311 -18.351 36.739 1.00 48.28 97 PRO A CA 1
ATOM 767 C C . PRO A 1 97 ? -34.702 -19.791 36.756 1.00 48.28 97 PRO A C 1
ATOM 769 O O . PRO A 1 97 ? -35.380 -20.813 36.712 1.00 48.28 97 PRO A O 1
ATOM 772 N N . ALA A 1 98 ? -33.382 -19.803 37.000 1.00 31.89 98 ALA A N 1
ATOM 773 C CA . ALA A 1 98 ? -32.577 -20.740 37.816 1.00 31.89 98 ALA A CA 1
ATOM 774 C C . ALA A 1 98 ? -32.164 -22.141 37.291 1.00 31.89 98 ALA A C 1
ATOM 776 O O . ALA A 1 98 ? -32.974 -23.038 37.085 1.00 31.89 98 ALA A O 1
ATOM 777 N N . GLY A 1 99 ? -30.837 -22.373 37.277 1.00 29.23 99 GLY A N 1
ATOM 778 C CA . GLY A 1 99 ? -30.203 -23.691 37.117 1.00 29.23 99 GLY A CA 1
ATOM 779 C C . GLY A 1 99 ? -28.665 -23.672 37.222 1.00 29.23 99 GLY A C 1
ATOM 780 O O . GLY A 1 99 ? -27.998 -23.500 36.216 1.00 29.23 99 GLY A O 1
ATOM 781 N N . ASN A 1 100 ? -28.172 -23.785 38.465 1.00 30.89 100 ASN A N 1
ATOM 782 C CA . ASN A 1 100 ? -26.895 -24.305 39.017 1.00 30.89 100 ASN A CA 1
ATOM 783 C C . ASN A 1 100 ? -25.516 -24.289 38.279 1.00 30.89 100 ASN A C 1
ATOM 785 O O . ASN A 1 100 ? -25.354 -24.310 37.069 1.00 30.89 100 ASN A O 1
ATOM 789 N N . ALA A 1 101 ? -24.483 -24.264 39.133 1.00 31.67 101 ALA A N 1
ATOM 790 C CA . ALA A 1 101 ? -23.050 -24.076 38.892 1.00 31.67 101 ALA A CA 1
ATOM 791 C C . ALA A 1 101 ? -22.275 -25.322 38.399 1.00 31.67 101 ALA A C 1
ATOM 793 O O . ALA A 1 101 ? -22.630 -26.441 38.756 1.00 31.67 101 ALA A O 1
ATOM 794 N N . THR A 1 102 ? -21.136 -25.133 37.708 1.00 30.92 102 THR A N 1
ATOM 795 C CA . THR A 1 102 ? -19.758 -25.466 38.178 1.00 30.92 102 THR A CA 1
ATOM 796 C C . THR A 1 102 ? -18.676 -25.272 37.089 1.00 30.92 102 THR A C 1
ATOM 798 O O . THR A 1 102 ? -18.848 -25.657 35.941 1.00 30.92 102 THR A O 1
ATOM 801 N N . ASP A 1 103 ? -17.581 -24.639 37.526 1.00 27.17 103 ASP A N 1
ATOM 802 C CA . ASP A 1 103 ? -16.139 -24.888 37.311 1.00 27.17 103 ASP A CA 1
ATOM 803 C C . ASP A 1 103 ? -15.432 -24.995 35.923 1.00 27.17 103 ASP A C 1
ATOM 805 O O . ASP A 1 103 ? -15.850 -25.669 34.990 1.00 27.17 103 ASP A O 1
ATOM 809 N N . ALA A 1 104 ? -14.234 -24.385 35.920 1.00 31.30 104 ALA A N 1
ATOM 810 C CA . ALA A 1 104 ? -13.006 -24.649 35.159 1.00 31.30 104 ALA A CA 1
ATOM 811 C C . ALA A 1 104 ? -12.913 -24.371 33.639 1.00 31.30 104 ALA A C 1
ATOM 813 O O . ALA A 1 104 ? -13.161 -25.212 32.784 1.00 31.30 104 ALA A O 1
ATOM 814 N N . GLY A 1 105 ? -12.303 -23.218 33.327 1.00 28.86 105 GLY A N 1
ATOM 815 C CA . GLY A 1 105 ? -11.042 -23.160 32.571 1.00 28.86 105 GLY A CA 1
ATOM 816 C C . GLY A 1 105 ? -11.036 -23.568 31.091 1.00 28.86 105 GLY A C 1
ATOM 817 O O . GLY A 1 105 ? -11.019 -24.746 30.764 1.00 28.86 105 GLY A O 1
ATOM 818 N N . ARG A 1 106 ? -10.856 -22.579 30.198 1.00 35.56 106 ARG A N 1
ATOM 819 C CA . ARG A 1 106 ? -9.802 -22.518 29.149 1.00 35.56 106 ARG A CA 1
ATOM 820 C C . ARG A 1 106 ? -10.182 -21.473 28.102 1.00 35.56 106 ARG A C 1
ATOM 822 O O . ARG A 1 106 ? -11.150 -21.624 27.360 1.00 35.56 106 ARG A O 1
ATOM 829 N N . GLY A 1 107 ? -9.382 -20.410 28.057 1.00 40.38 107 GLY A N 1
ATOM 830 C CA . GLY A 1 107 ? -9.561 -19.255 27.187 1.00 40.38 107 GLY A CA 1
ATOM 831 C C . GLY A 1 107 ? -9.779 -19.622 25.721 1.00 40.38 107 GLY A C 1
ATOM 832 O O . GLY A 1 107 ? -8.908 -20.177 25.053 1.00 40.38 107 GLY A O 1
ATOM 833 N N . LYS A 1 108 ? -10.948 -19.236 25.217 1.00 30.36 108 LYS A N 1
ATOM 834 C CA . LYS A 1 108 ? -11.206 -18.984 23.804 1.00 30.36 108 LYS A CA 1
ATOM 835 C C . LYS A 1 108 ? -11.771 -17.575 23.730 1.00 30.36 108 LYS A C 1
ATOM 837 O O . LYS A 1 108 ? -12.980 -17.386 23.801 1.00 30.36 108 LYS A O 1
ATOM 842 N N . THR A 1 109 ? -10.896 -16.578 23.631 1.00 30.02 109 THR A N 1
ATOM 843 C CA . THR A 1 109 ? -11.324 -15.218 23.297 1.00 30.02 109 THR A CA 1
ATOM 844 C C . THR A 1 109 ? -11.791 -15.246 21.846 1.00 30.02 109 THR A C 1
ATOM 846 O O . THR A 1 109 ? -10.997 -15.112 20.916 1.00 30.02 109 THR A O 1
ATOM 849 N N . GLN A 1 110 ? -13.083 -15.505 21.643 1.00 28.86 110 GLN A N 1
ATOM 850 C CA . GLN A 1 110 ? -13.742 -15.141 20.399 1.00 28.86 110 GLN A CA 1
ATOM 851 C C . GLN A 1 110 ? -13.637 -13.621 20.288 1.00 28.86 110 GLN A C 1
ATOM 853 O O . GLN A 1 110 ? -14.203 -12.889 21.097 1.00 28.86 110 GLN A O 1
ATOM 858 N N . VAL A 1 111 ? -12.877 -13.143 19.305 1.00 28.42 111 VAL A N 1
ATOM 859 C CA . VAL A 1 111 ? -12.926 -11.740 18.899 1.00 28.42 111 VAL A CA 1
ATOM 860 C C . VAL A 1 111 ? -14.224 -11.581 18.120 1.00 28.42 111 VAL A C 1
ATOM 862 O O . VAL A 1 111 ? -14.272 -11.762 16.906 1.00 28.42 111 VAL A O 1
ATOM 865 N N . LEU A 1 112 ? -15.305 -11.342 18.856 1.00 27.61 112 LEU A N 1
ATOM 866 C CA . LEU A 1 112 ? -16.579 -10.946 18.289 1.00 27.61 112 LEU A CA 1
ATOM 867 C C . LEU A 1 112 ? -16.455 -9.465 17.925 1.00 27.61 112 LEU A C 1
ATOM 869 O O . LEU A 1 112 ? -16.181 -8.631 18.789 1.00 27.61 112 LEU A O 1
ATOM 873 N N . ALA A 1 113 ? -16.631 -9.131 16.649 1.00 29.12 113 ALA A N 1
ATOM 874 C CA . ALA A 1 113 ? -16.801 -7.747 16.238 1.00 29.12 113 ALA A CA 1
ATOM 875 C C . ALA A 1 113 ? -18.126 -7.239 16.828 1.00 29.12 113 ALA A C 1
ATOM 877 O O . ALA A 1 113 ? -19.205 -7.499 16.301 1.00 29.12 113 ALA A O 1
ATOM 878 N N . VAL A 1 114 ? -18.052 -6.572 17.980 1.00 28.36 114 VAL A N 1
ATOM 879 C CA . VAL A 1 114 ? -19.212 -5.956 18.625 1.00 28.36 114 VAL A CA 1
ATOM 880 C C . VAL A 1 114 ? -19.414 -4.577 18.012 1.00 28.36 114 VAL A C 1
ATOM 882 O O . VAL A 1 114 ? -18.791 -3.602 18.424 1.00 28.36 114 VAL A O 1
ATOM 885 N N . THR A 1 115 ? -20.323 -4.473 17.047 1.00 30.05 115 THR A N 1
ATOM 886 C CA . THR A 1 115 ? -20.925 -3.186 16.688 1.00 30.05 115 THR A CA 1
ATOM 887 C C . THR A 1 115 ? -22.128 -2.972 17.599 1.00 30.05 115 THR A C 1
ATOM 889 O O . THR A 1 115 ? -23.201 -3.526 17.368 1.00 30.05 115 THR A O 1
ATOM 892 N N . ARG A 1 116 ? -21.971 -2.185 18.669 1.00 35.16 116 ARG A N 1
ATOM 893 C CA . ARG A 1 116 ? -23.121 -1.699 19.443 1.00 35.16 116 ARG A CA 1
ATOM 894 C C . ARG A 1 116 ? -23.571 -0.349 18.897 1.00 35.16 116 ARG A C 1
ATOM 896 O O . ARG A 1 116 ? -22.785 0.589 18.814 1.00 35.16 116 ARG A O 1
ATOM 903 N N . ARG A 1 117 ? -24.857 -0.283 18.543 1.00 31.64 117 ARG A N 1
ATOM 904 C CA . ARG A 1 117 ? -25.613 0.949 18.299 1.00 31.64 117 ARG A CA 1
ATOM 905 C C . ARG A 1 117 ? -25.596 1.795 19.576 1.00 31.64 117 ARG A C 1
ATOM 907 O O . ARG A 1 117 ? -26.093 1.354 20.609 1.00 31.64 117 ARG A O 1
ATOM 914 N N . SER A 1 118 ? -25.024 2.991 19.506 1.00 39.00 118 SER A N 1
ATOM 915 C CA . SER A 1 118 ? -25.015 3.950 20.612 1.00 39.00 118 SER A CA 1
ATOM 916 C C . SER A 1 118 ? -26.324 4.741 20.630 1.00 39.00 118 SER A C 1
ATOM 918 O O . SER A 1 118 ? -26.616 5.466 19.681 1.00 39.00 118 SER A O 1
ATOM 920 N N . ALA A 1 119 ? -27.097 4.634 21.712 1.00 35.69 119 ALA A N 1
ATOM 921 C CA . ALA A 1 119 ? -28.150 5.593 22.035 1.00 35.69 119 ALA A CA 1
ATOM 922 C C . ALA A 1 119 ? -27.497 6.836 22.665 1.00 35.69 119 ALA A C 1
ATOM 924 O O . ALA A 1 119 ? -26.793 6.731 23.669 1.00 35.69 119 ALA A O 1
ATOM 925 N N . ALA A 1 120 ? -27.674 8.005 22.048 1.00 36.31 120 ALA A N 1
ATOM 926 C CA . ALA A 1 120 ? -27.042 9.244 22.488 1.00 36.31 120 ALA A CA 1
ATOM 927 C C . ALA A 1 120 ? -27.793 9.874 23.674 1.00 36.31 120 ALA A C 1
ATOM 929 O O . ALA A 1 120 ? -28.955 10.265 23.554 1.00 36.31 120 ALA A O 1
ATOM 930 N N . ALA A 1 121 ? -27.099 10.033 24.804 1.00 32.09 121 ALA A N 1
ATOM 931 C CA . ALA A 1 121 ? -27.486 10.965 25.855 1.00 32.09 121 ALA A CA 1
ATOM 932 C C . ALA A 1 121 ? -27.187 12.399 25.382 1.00 32.09 121 ALA A C 1
ATOM 934 O O . ALA A 1 121 ? -26.084 12.704 24.929 1.00 32.09 121 ALA A O 1
ATOM 935 N N . ARG A 1 122 ? -28.198 13.269 25.448 1.00 43.72 122 ARG A N 1
ATOM 936 C CA . ARG A 1 122 ? -28.131 14.666 25.003 1.00 43.72 122 ARG A CA 1
ATOM 937 C C . ARG A 1 122 ? -27.357 15.515 26.012 1.00 43.72 122 ARG A C 1
ATOM 939 O O . ARG A 1 122 ? -27.819 15.681 27.136 1.00 43.72 122 ARG A O 1
ATOM 946 N N . THR A 1 123 ? -26.273 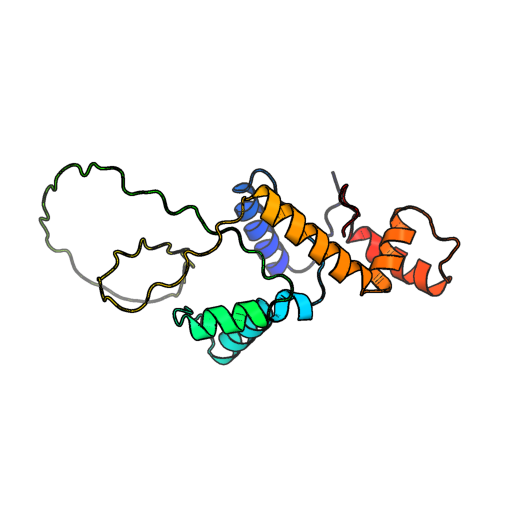16.146 25.574 1.00 33.81 123 THR A N 1
ATOM 947 C CA . THR A 1 123 ? -25.740 17.370 26.185 1.00 33.81 123 THR A CA 1
ATOM 948 C C . THR A 1 123 ? -25.441 18.394 25.096 1.00 33.81 123 THR A C 1
ATOM 950 O O . THR A 1 123 ? -24.748 18.143 24.114 1.00 33.81 123 THR A O 1
ATOM 953 N N . THR A 1 124 ? -26.056 19.560 25.250 1.00 45.75 124 THR A N 1
ATOM 954 C CA . THR A 1 124 ? -25.951 20.727 24.379 1.00 45.75 124 THR A CA 1
ATOM 955 C C . THR A 1 124 ? -24.623 21.445 24.605 1.00 45.75 124 THR A C 1
ATOM 957 O O . THR A 1 124 ? -24.385 21.922 25.710 1.00 45.75 124 THR A O 1
ATOM 960 N N . THR A 1 125 ? -23.783 21.589 23.576 1.00 36.47 125 THR A N 1
ATOM 961 C CA . THR A 1 125 ? -22.909 22.767 23.383 1.00 36.47 125 THR A CA 1
ATOM 962 C C . THR A 1 125 ? -22.249 22.758 21.999 1.00 36.47 125 THR A C 1
ATOM 964 O O . THR A 1 125 ? -21.687 21.760 21.568 1.00 36.47 125 THR A O 1
ATOM 967 N N . ARG A 1 126 ? -22.293 23.936 21.357 1.00 38.41 126 ARG A N 1
ATOM 968 C CA . ARG A 1 126 ? -21.547 24.399 20.169 1.00 38.41 126 ARG A CA 1
ATOM 969 C C . ARG A 1 126 ? -21.819 23.659 18.848 1.00 38.41 126 ARG A C 1
ATOM 971 O O . ARG A 1 126 ? -21.323 22.566 18.622 1.00 38.41 126 ARG A O 1
ATOM 978 N N . ARG A 1 127 ? -22.544 24.338 17.940 1.00 44.25 127 ARG A N 1
ATOM 979 C CA . ARG A 1 127 ? -22.706 24.001 16.509 1.00 44.25 127 ARG A CA 1
ATOM 980 C C . ARG A 1 127 ? -21.341 23.673 15.887 1.00 44.25 127 ARG A C 1
ATOM 982 O O . ARG A 1 127 ? -20.626 24.568 15.441 1.00 44.25 127 ARG A O 1
ATOM 989 N N . SER A 1 128 ? -20.975 22.398 15.861 1.00 42.53 128 SER A N 1
ATOM 990 C CA . SER A 1 128 ? -20.004 21.884 14.911 1.00 42.53 128 SER A CA 1
ATOM 991 C C . SER A 1 128 ? -20.697 21.817 13.555 1.00 42.53 128 SER A C 1
ATOM 993 O O . SER A 1 128 ? -21.853 21.404 13.443 1.00 42.53 128 SER A O 1
ATOM 995 N N . ARG A 1 129 ? -20.003 22.286 12.517 1.00 39.41 129 ARG A N 1
ATOM 996 C CA . ARG A 1 129 ? -20.389 22.032 11.128 1.00 39.41 129 ARG A CA 1
ATOM 997 C C . ARG A 1 129 ? -20.602 20.512 10.989 1.00 39.41 129 ARG A C 1
ATOM 999 O O . ARG A 1 129 ? -19.769 19.770 11.521 1.00 39.41 129 ARG A O 1
ATOM 1006 N N . PRO A 1 130 ? -21.688 20.038 10.354 1.00 45.62 130 PRO A N 1
ATOM 1007 C CA . PRO A 1 130 ? -21.855 18.612 10.105 1.00 45.62 130 PRO A CA 1
ATOM 1008 C C . PRO A 1 130 ? -20.606 18.080 9.389 1.00 45.62 130 PRO A C 1
ATOM 1010 O O . PRO A 1 130 ? -20.065 18.811 8.552 1.00 45.62 130 PRO A O 1
ATOM 1013 N N . PRO A 1 131 ? -20.119 16.868 9.713 1.00 54.84 131 PRO A N 1
ATOM 1014 C CA . PRO A 1 131 ? -19.047 16.248 8.947 1.00 54.84 131 PRO A CA 1
ATOM 1015 C C . PRO A 1 131 ? -19.430 16.265 7.469 1.00 54.84 131 PRO A C 1
ATOM 1017 O O . PRO A 1 131 ? -20.565 15.932 7.132 1.00 54.84 131 PRO A O 1
ATOM 1020 N N . GLU A 1 132 ? -18.511 16.683 6.604 1.00 58.69 132 GLU A N 1
ATOM 1021 C CA . GLU A 1 132 ? -18.722 16.616 5.164 1.00 58.69 132 GLU A CA 1
ATOM 1022 C C . GLU A 1 132 ? -18.828 15.137 4.781 1.00 58.69 132 GLU A C 1
ATOM 1024 O O . GLU A 1 132 ? -17.850 14.389 4.815 1.00 58.69 132 GLU A O 1
ATOM 1029 N N . VAL A 1 133 ? -20.057 14.682 4.542 1.00 61.69 133 VAL A N 1
ATOM 1030 C CA . VAL A 1 133 ? -20.326 13.319 4.094 1.00 61.69 133 VAL A CA 1
ATOM 1031 C C . VAL A 1 133 ? -19.973 13.284 2.615 1.00 61.69 133 VAL A C 1
ATOM 1033 O O . VAL A 1 133 ? -20.792 13.627 1.767 1.00 61.69 133 VAL A O 1
ATOM 1036 N N . LEU A 1 134 ? -18.727 12.922 2.320 1.00 65.06 134 LEU A N 1
ATOM 1037 C CA . LEU A 1 134 ? -18.284 12.696 0.951 1.00 65.06 134 LEU A CA 1
ATOM 1038 C C . LEU A 1 134 ? -19.021 11.488 0.362 1.00 65.06 134 LEU A C 1
ATOM 1040 O O . LEU A 1 134 ? -19.255 10.486 1.045 1.00 65.06 134 LEU A O 1
ATOM 1044 N N . GLU A 1 135 ? -19.372 11.579 -0.917 1.00 78.56 135 GLU A N 1
ATOM 1045 C CA . GLU A 1 135 ? -19.914 10.440 -1.651 1.00 78.56 135 GLU A CA 1
ATOM 1046 C C . GLU A 1 135 ? -18.875 9.316 -1.733 1.00 78.56 135 GLU A C 1
ATOM 1048 O O . GLU A 1 135 ? -17.681 9.563 -1.902 1.00 78.56 135 GLU A O 1
ATOM 1053 N N . GLU A 1 136 ? -19.329 8.067 -1.638 1.00 80.38 136 GLU A N 1
ATOM 1054 C CA . GLU A 1 136 ? -18.456 6.890 -1.595 1.00 80.38 136 GLU A CA 1
ATOM 1055 C C . GLU A 1 136 ? -17.468 6.840 -2.769 1.00 80.38 136 GLU A C 1
ATOM 1057 O O . GLU A 1 136 ? -16.275 6.630 -2.565 1.00 80.38 136 GLU A O 1
ATOM 1062 N N . LEU A 1 137 ? -17.941 7.118 -3.986 1.00 83.12 137 LEU A N 1
ATOM 1063 C CA . LEU A 1 137 ? -17.102 7.130 -5.186 1.00 83.12 137 LEU A CA 1
ATOM 1064 C C . LEU A 1 137 ? -16.058 8.255 -5.169 1.00 83.12 137 LEU A C 1
ATOM 1066 O O . LEU A 1 137 ? -14.958 8.088 -5.698 1.00 83.12 137 LEU A O 1
ATOM 1070 N N . VAL A 1 138 ? -16.376 9.392 -4.546 1.00 85.69 138 VAL A N 1
ATOM 1071 C CA . VAL A 1 138 ? -15.432 10.505 -4.377 1.00 85.69 138 VAL A CA 1
ATOM 1072 C C . VAL A 1 138 ? -14.340 10.105 -3.392 1.00 85.69 138 VAL A C 1
ATOM 1074 O O . VAL A 1 138 ? -13.161 10.280 -3.689 1.00 85.69 138 VAL A O 1
ATOM 1077 N N . VAL A 1 139 ? -14.714 9.494 -2.264 1.00 85.19 139 VAL A N 1
ATOM 1078 C CA . VAL A 1 139 ? -13.757 8.965 -1.280 1.00 85.19 139 VAL A CA 1
ATOM 1079 C C . VAL A 1 139 ? -12.849 7.915 -1.916 1.00 85.19 139 VAL A C 1
ATOM 1081 O O . VAL A 1 139 ? -11.634 7.988 -1.752 1.00 85.19 139 VAL A O 1
ATOM 1084 N N . GLN A 1 140 ? -13.413 6.965 -2.666 1.00 84.81 140 GLN A N 1
ATOM 1085 C CA . GLN A 1 140 ? -12.633 5.937 -3.356 1.00 84.81 140 GLN A CA 1
ATOM 1086 C C . GLN A 1 140 ? -11.620 6.558 -4.323 1.00 84.81 140 GLN A C 1
ATOM 1088 O O . GLN A 1 140 ? -10.443 6.207 -4.277 1.00 84.81 140 GLN A O 1
ATOM 1093 N N . ARG A 1 141 ? -12.044 7.525 -5.145 1.00 88.81 141 ARG A N 1
ATOM 1094 C CA . ARG A 1 141 ? -11.160 8.213 -6.094 1.00 88.81 141 ARG A CA 1
ATOM 1095 C C . ARG A 1 141 ? -10.025 8.959 -5.398 1.00 88.81 141 ARG A C 1
ATOM 1097 O O . ARG A 1 141 ? -8.868 8.718 -5.721 1.00 88.81 141 ARG A O 1
ATOM 1104 N N . LEU A 1 142 ? -10.348 9.805 -4.418 1.00 90.25 142 LEU A N 1
ATOM 1105 C CA . LEU A 1 142 ? -9.349 10.568 -3.660 1.00 90.25 142 LEU A CA 1
ATOM 1106 C C . LEU A 1 142 ? -8.329 9.642 -2.985 1.00 90.25 142 LEU A C 1
ATOM 1108 O O . LEU A 1 142 ? -7.122 9.886 -3.022 1.00 90.25 142 LEU A O 1
ATOM 1112 N N . ARG A 1 143 ? -8.810 8.523 -2.436 1.00 90.75 143 ARG A N 1
ATOM 1113 C CA . ARG A 1 143 ? -7.958 7.523 -1.798 1.00 90.75 143 ARG A CA 1
ATOM 1114 C C . ARG A 1 143 ? -7.030 6.827 -2.796 1.00 90.75 143 ARG A C 1
ATOM 1116 O O . ARG A 1 143 ? -5.858 6.642 -2.479 1.00 90.75 143 ARG A O 1
ATOM 1123 N N . LEU A 1 144 ? -7.516 6.474 -3.988 1.00 92.31 144 LEU A N 1
ATOM 1124 C CA . LEU A 1 144 ? -6.683 5.908 -5.057 1.00 92.31 144 LEU A CA 1
ATOM 1125 C C . LEU A 1 144 ? -5.612 6.899 -5.525 1.00 92.31 144 LEU A C 1
ATOM 1127 O O . LEU A 1 144 ? -4.456 6.512 -5.687 1.00 92.31 144 LEU A O 1
ATOM 1131 N N . ASP A 1 145 ? -5.962 8.177 -5.679 1.00 93.06 145 ASP A N 1
ATOM 1132 C CA . ASP A 1 145 ? -5.006 9.212 -6.081 1.00 93.06 145 ASP A CA 1
ATOM 1133 C C . ASP A 1 145 ? -3.891 9.383 -5.041 1.00 93.06 145 ASP A C 1
ATOM 1135 O O . ASP A 1 145 ? -2.715 9.483 -5.390 1.00 93.06 145 ASP A O 1
ATOM 1139 N N . ARG A 1 146 ? -4.221 9.322 -3.749 1.00 93.38 146 ARG A N 1
ATOM 1140 C CA . ARG A 1 146 ? -3.216 9.368 -2.677 1.00 93.38 146 ARG A CA 1
ATOM 1141 C C . ARG A 1 146 ? -2.340 8.130 -2.610 1.00 93.38 146 ARG A C 1
ATOM 1143 O O . ARG A 1 146 ? -1.140 8.263 -2.395 1.00 93.38 146 ARG A O 1
ATOM 1150 N N . ILE A 1 147 ? -2.906 6.943 -2.821 1.00 94.56 147 ILE A N 1
ATOM 1151 C CA . ILE A 1 147 ? -2.115 5.710 -2.922 1.00 94.56 147 ILE A CA 1
ATOM 1152 C C . ILE A 1 147 ? -1.156 5.799 -4.111 1.00 94.56 147 ILE A C 1
ATOM 1154 O O . ILE A 1 147 ? -0.002 5.401 -3.979 1.00 94.56 147 ILE A O 1
ATOM 1158 N N . ARG A 1 148 ? -1.585 6.381 -5.238 1.00 94.75 148 ARG A N 1
ATOM 1159 C CA . ARG A 1 148 ? -0.697 6.625 -6.380 1.00 94.75 148 ARG A CA 1
ATOM 1160 C C . ARG A 1 148 ? 0.490 7.494 -5.985 1.00 94.75 148 ARG A C 1
ATOM 1162 O O . ARG A 1 148 ? 1.622 7.065 -6.167 1.00 94.75 148 ARG A O 1
ATOM 1169 N N . VAL A 1 149 ? 0.236 8.645 -5.360 1.00 93.75 149 VAL A N 1
ATOM 1170 C CA . VAL A 1 149 ? 1.308 9.525 -4.863 1.00 93.75 149 VAL A CA 1
ATOM 1171 C C . VAL A 1 149 ? 2.227 8.780 -3.889 1.00 93.75 149 VAL A C 1
ATOM 1173 O O . VAL A 1 149 ? 3.444 8.895 -3.990 1.00 93.75 149 VAL A O 1
ATOM 1176 N N . ALA A 1 150 ? 1.670 7.972 -2.983 1.00 94.06 150 ALA A N 1
ATOM 1177 C CA . ALA A 1 150 ? 2.454 7.177 -2.042 1.00 94.06 150 ALA A CA 1
ATOM 1178 C C . ALA A 1 150 ? 3.388 6.182 -2.736 1.00 94.06 150 ALA A C 1
ATOM 1180 O O . ALA A 1 150 ? 4.545 6.045 -2.345 1.00 94.06 150 ALA A O 1
ATOM 1181 N N . GLN A 1 151 ? 2.889 5.504 -3.768 1.00 95.50 151 GLN A N 1
ATOM 1182 C CA . GLN A 1 151 ? 3.660 4.550 -4.555 1.00 95.50 151 GLN A CA 1
ATOM 1183 C C . GLN A 1 151 ? 4.731 5.230 -5.408 1.00 95.50 151 GLN A C 1
ATOM 1185 O O . GLN A 1 151 ? 5.838 4.709 -5.528 1.00 95.50 151 GLN A O 1
ATOM 1190 N N . ASP A 1 152 ? 4.429 6.403 -5.960 1.00 93.94 152 ASP A N 1
ATOM 1191 C CA . ASP A 1 152 ? 5.358 7.163 -6.795 1.00 93.94 152 ASP A CA 1
ATOM 1192 C C . ASP A 1 152 ? 6.515 7.773 -5.974 1.00 93.94 152 ASP A C 1
ATOM 1194 O O . ASP A 1 152 ? 7.589 8.034 -6.518 1.00 93.94 152 ASP A O 1
ATOM 1198 N N . GLU A 1 153 ? 6.357 7.928 -4.650 1.00 94.50 153 GLU A N 1
ATOM 1199 C CA . GLU A 1 153 ? 7.458 8.271 -3.735 1.00 94.50 153 GLU A CA 1
ATOM 1200 C C . GLU A 1 153 ? 8.478 7.125 -3.553 1.00 94.50 153 GLU A C 1
ATOM 1202 O O . GLU A 1 153 ? 9.583 7.356 -3.055 1.00 94.50 153 GLU A O 1
ATOM 1207 N N . GLU A 1 154 ? 8.138 5.884 -3.916 1.00 94.69 154 GLU A N 1
ATOM 1208 C CA . GLU A 1 154 ? 8.994 4.715 -3.716 1.00 94.69 154 GLU A CA 1
ATOM 1209 C C . GLU A 1 154 ? 9.644 4.254 -5.026 1.00 94.69 154 GLU A C 1
ATOM 1211 O O . GLU A 1 154 ? 9.039 3.572 -5.849 1.00 94.69 154 GLU A O 1
ATOM 1216 N N . VAL A 1 155 ? 10.942 4.542 -5.186 1.00 95.25 155 VAL A N 1
ATOM 1217 C CA . VAL A 1 155 ? 11.717 4.176 -6.392 1.00 95.25 155 VAL A CA 1
ATOM 1218 C C . VAL A 1 155 ? 11.592 2.690 -6.746 1.00 95.25 155 VAL A C 1
ATOM 1220 O O . VAL A 1 155 ? 11.507 2.336 -7.918 1.00 95.25 155 VAL A O 1
ATOM 1223 N N . TRP A 1 156 ? 11.561 1.799 -5.750 1.00 95.62 156 TRP A N 1
ATOM 1224 C CA . TRP A 1 156 ? 11.424 0.365 -6.014 1.00 95.62 156 TRP A CA 1
ATOM 1225 C C . TRP A 1 156 ? 10.043 -0.001 -6.581 1.00 95.62 156 TRP A C 1
ATOM 1227 O O . TRP A 1 156 ? 9.972 -0.916 -7.397 1.00 95.62 156 TRP A O 1
ATOM 1237 N N . ILE A 1 157 ? 8.979 0.718 -6.201 1.00 96.06 157 ILE A N 1
ATOM 1238 C CA . ILE A 1 157 ? 7.628 0.551 -6.754 1.00 96.06 157 ILE A CA 1
ATOM 1239 C C . ILE A 1 157 ? 7.587 1.080 -8.181 1.00 96.06 157 ILE A C 1
ATOM 1241 O O . ILE A 1 157 ? 7.137 0.367 -9.074 1.00 96.06 157 ILE A O 1
ATOM 1245 N N . VAL A 1 158 ? 8.117 2.283 -8.417 1.00 95.88 158 VAL A N 1
ATOM 1246 C CA . VAL A 1 158 ? 8.211 2.871 -9.764 1.00 95.88 158 VAL A CA 1
ATOM 1247 C C . VAL A 1 158 ? 8.960 1.930 -10.712 1.00 95.88 158 VAL A C 1
ATOM 1249 O O . VAL A 1 158 ? 8.476 1.618 -11.801 1.00 95.88 158 VAL A O 1
ATOM 1252 N N . ASN A 1 159 ? 10.108 1.406 -10.277 1.00 97.44 159 ASN A N 1
ATOM 1253 C CA . ASN A 1 159 ? 10.895 0.454 -11.057 1.00 97.44 159 ASN A CA 1
ATOM 1254 C C . ASN A 1 159 ? 10.160 -0.877 -11.265 1.00 97.44 159 ASN A C 1
ATOM 1256 O O . ASN A 1 159 ? 10.254 -1.456 -12.347 1.00 97.44 159 ASN A O 1
ATOM 1260 N N . LEU A 1 160 ? 9.415 -1.361 -10.265 1.00 97.25 160 LEU A N 1
ATOM 1261 C CA . LEU A 1 160 ? 8.639 -2.592 -10.391 1.00 97.25 160 LEU A CA 1
ATOM 1262 C C . LEU A 1 160 ? 7.477 -2.430 -11.378 1.00 97.25 160 LEU A C 1
ATOM 1264 O O . LEU A 1 160 ? 7.296 -3.313 -12.209 1.00 97.25 160 LEU A O 1
ATOM 1268 N N . LYS A 1 161 ? 6.759 -1.300 -11.364 1.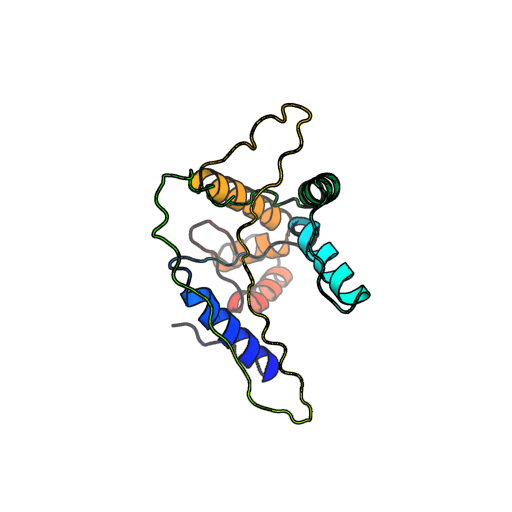00 96.12 161 LYS A N 1
ATOM 1269 C CA . LYS A 1 161 ? 5.735 -0.978 -12.375 1.00 96.12 161 LYS A CA 1
ATOM 1270 C C . LYS A 1 161 ? 6.335 -0.962 -13.782 1.00 96.12 161 LYS A C 1
ATOM 1272 O O . LYS A 1 161 ? 5.847 -1.668 -14.659 1.00 96.12 161 LYS A O 1
ATOM 1277 N N . LYS A 1 162 ? 7.459 -0.257 -13.986 1.00 96.50 162 LYS A N 1
ATOM 1278 C CA . LYS A 1 162 ? 8.197 -0.281 -15.268 1.00 96.50 162 LYS A CA 1
ATOM 1279 C C . LYS A 1 162 ? 8.548 -1.709 -15.695 1.00 96.50 162 LYS A C 1
ATOM 1281 O O . LYS A 1 162 ? 8.303 -2.095 -16.832 1.00 96.50 162 LYS A O 1
ATOM 1286 N N . TYR A 1 163 ? 9.082 -2.514 -14.776 1.00 97.06 163 TYR A N 1
ATOM 1287 C CA . TYR A 1 163 ? 9.435 -3.908 -15.048 1.00 97.06 163 TYR A CA 1
ATOM 1288 C C . TYR A 1 163 ? 8.219 -4.759 -15.444 1.00 97.06 163 TYR A C 1
ATOM 1290 O O . TYR A 1 163 ? 8.306 -5.511 -16.411 1.00 97.06 163 TYR A O 1
ATOM 1298 N N . LEU A 1 164 ? 7.092 -4.628 -14.736 1.00 95.25 164 LEU A N 1
ATOM 1299 C CA . LEU A 1 164 ? 5.853 -5.362 -15.018 1.00 95.25 164 LEU A CA 1
ATOM 1300 C C . LEU A 1 164 ? 5.238 -4.977 -16.372 1.00 95.25 164 LEU A C 1
ATOM 1302 O O . LEU A 1 164 ? 4.683 -5.839 -17.049 1.00 95.25 164 LEU A O 1
ATOM 1306 N N . ARG A 1 165 ? 5.393 -3.717 -16.798 1.00 95.50 165 ARG A N 1
ATOM 1307 C CA . ARG A 1 165 ? 4.978 -3.229 -18.125 1.00 95.50 165 ARG A CA 1
ATOM 1308 C C . ARG A 1 165 ? 5.936 -3.613 -19.258 1.00 95.50 165 ARG A C 1
ATOM 1310 O O . ARG A 1 165 ? 5.577 -3.494 -20.423 1.00 95.50 165 ARG A O 1
ATOM 1317 N N . GLY A 1 166 ? 7.139 -4.089 -18.929 1.00 95.06 166 GLY A N 1
ATOM 1318 C CA . GLY A 1 166 ? 8.190 -4.414 -19.899 1.00 95.06 166 GLY A CA 1
ATOM 1319 C C . GLY A 1 166 ? 9.115 -3.244 -20.259 1.00 95.06 166 GLY A C 1
ATOM 1320 O O . GLY A 1 166 ? 10.040 -3.425 -21.051 1.00 95.06 166 GLY A O 1
ATOM 1321 N N . ASP A 1 167 ? 8.947 -2.079 -19.629 1.00 95.69 167 ASP A N 1
ATOM 1322 C CA . ASP A 1 167 ? 9.709 -0.845 -19.864 1.00 95.69 167 ASP A CA 1
ATOM 1323 C C . ASP A 1 167 ? 11.082 -0.869 -19.160 1.00 95.69 167 ASP A C 1
ATOM 1325 O O . ASP A 1 167 ? 11.447 0.011 -18.378 1.00 95.69 167 ASP A O 1
ATOM 1329 N N . VAL A 1 168 ? 11.868 -1.920 -19.402 1.00 95.12 168 VAL A N 1
ATOM 1330 C CA . VAL A 1 168 ? 13.142 -2.159 -18.699 1.00 95.12 168 VAL A CA 1
ATOM 1331 C C . VAL A 1 168 ? 14.324 -1.357 -19.251 1.00 95.12 168 VAL A C 1
ATOM 1333 O O . VAL A 1 168 ? 15.400 -1.401 -18.660 1.00 95.12 168 VAL A O 1
ATOM 1336 N N . GLY A 1 169 ? 14.150 -0.636 -20.366 1.00 94.38 169 GLY A N 1
ATOM 1337 C CA . GLY A 1 169 ? 15.224 0.107 -21.043 1.00 94.38 169 GLY A CA 1
ATOM 1338 C C . GLY A 1 169 ? 15.867 1.200 -20.183 1.00 94.38 169 GLY A C 1
ATOM 1339 O O . GLY A 1 169 ? 17.071 1.426 -20.285 1.00 94.38 169 GLY A O 1
ATOM 1340 N N . ASP A 1 170 ? 15.088 1.804 -19.285 1.00 92.06 170 ASP A N 1
ATOM 1341 C CA . ASP A 1 170 ? 15.557 2.839 -18.355 1.00 92.06 170 ASP A CA 1
ATOM 1342 C C . ASP A 1 170 ? 16.163 2.273 -17.060 1.00 92.06 170 ASP A C 1
ATOM 1344 O O . ASP A 1 170 ? 16.641 3.036 -16.222 1.00 92.06 170 ASP A O 1
ATOM 1348 N N . LEU A 1 171 ? 16.089 0.955 -16.840 1.00 96.88 171 LEU A N 1
ATOM 1349 C CA . LEU A 1 171 ? 16.484 0.329 -15.580 1.00 96.88 171 LEU A CA 1
ATOM 1350 C C . LEU A 1 171 ? 17.914 -0.211 -15.650 1.00 96.88 171 LEU A C 1
ATOM 1352 O O . LEU A 1 171 ? 18.311 -0.924 -16.575 1.00 96.88 171 LEU A O 1
ATOM 1356 N N . PHE A 1 172 ? 18.688 0.018 -14.593 1.00 96.75 172 PHE A N 1
ATOM 1357 C CA . PHE A 1 172 ? 19.981 -0.628 -14.429 1.00 96.75 172 PHE A CA 1
ATOM 1358 C C . PHE A 1 172 ? 19.811 -2.136 -14.204 1.00 96.75 172 PHE A C 1
ATOM 1360 O O . PHE A 1 172 ? 18.874 -2.602 -13.554 1.00 96.75 172 PHE A O 1
ATOM 1367 N N . ARG A 1 173 ? 20.806 -2.935 -14.624 1.00 96.69 173 ARG A N 1
ATOM 1368 C CA . ARG A 1 173 ? 20.808 -4.403 -14.427 1.00 96.69 173 ARG A CA 1
ATOM 1369 C C . ARG A 1 173 ? 20.499 -4.831 -12.986 1.00 96.69 173 ARG A C 1
ATOM 1371 O O . ARG A 1 173 ? 19.888 -5.876 -12.774 1.00 96.69 173 ARG A O 1
ATOM 1378 N N . ARG A 1 174 ? 20.950 -4.061 -11.988 1.00 97.25 174 ARG A N 1
ATOM 1379 C CA . ARG A 1 174 ? 20.675 -4.336 -10.567 1.00 97.25 174 ARG A CA 1
ATOM 1380 C C . ARG A 1 174 ? 19.198 -4.133 -10.222 1.00 97.25 174 ARG A C 1
ATOM 1382 O O . ARG A 1 174 ? 18.649 -4.936 -9.475 1.00 97.25 174 ARG A O 1
ATOM 1389 N N . GLU A 1 175 ? 18.570 -3.098 -10.763 1.00 97.69 175 GLU A N 1
ATOM 1390 C CA . GLU A 1 175 ? 17.158 -2.785 -10.532 1.00 97.69 175 GLU A CA 1
ATOM 1391 C C . GLU A 1 175 ? 16.263 -3.836 -11.176 1.00 97.69 175 GLU A C 1
ATOM 1393 O O . GLU A 1 175 ? 15.391 -4.372 -10.500 1.00 97.69 175 GLU A O 1
ATOM 1398 N N . VAL A 1 176 ? 16.561 -4.240 -12.415 1.00 97.56 176 VAL A N 1
ATOM 1399 C CA . VAL A 1 176 ? 15.864 -5.340 -13.101 1.00 97.56 176 VAL A CA 1
ATOM 1400 C C . VAL A 1 176 ? 15.926 -6.630 -12.277 1.00 97.56 176 VAL A C 1
ATOM 1402 O O . VAL A 1 176 ? 14.905 -7.273 -12.051 1.00 97.56 176 VAL A O 1
ATOM 1405 N N . LYS A 1 177 ? 17.106 -6.990 -11.746 1.00 97.44 177 LYS A N 1
ATOM 1406 C CA . LYS A 1 177 ? 17.260 -8.169 -10.873 1.00 97.44 177 LYS A CA 1
ATOM 1407 C C . LYS A 1 177 ? 16.458 -8.066 -9.576 1.00 97.44 177 LYS A C 1
ATOM 1409 O O . LYS A 1 177 ? 15.996 -9.087 -9.072 1.00 97.44 177 LYS A O 1
ATOM 1414 N N . ASN A 1 178 ? 16.332 -6.872 -9.001 1.00 97.25 178 ASN A N 1
ATOM 1415 C CA . ASN A 1 178 ? 15.505 -6.663 -7.815 1.00 97.25 178 ASN A CA 1
ATOM 1416 C C . ASN A 1 178 ? 14.019 -6.805 -8.162 1.00 97.25 178 ASN A C 1
ATOM 1418 O O . ASN A 1 178 ? 13.311 -7.530 -7.468 1.00 97.25 178 ASN A O 1
ATOM 1422 N N . CYS A 1 179 ? 13.577 -6.198 -9.265 1.00 97.19 179 CYS A N 1
ATOM 1423 C CA . CYS A 1 179 ? 12.198 -6.289 -9.736 1.00 97.19 179 CYS A CA 1
ATOM 1424 C C . CYS A 1 179 ? 11.813 -7.736 -10.050 1.00 97.19 179 CYS A C 1
ATOM 1426 O O . CYS A 1 179 ? 10.787 -8.197 -9.571 1.00 97.19 179 CYS A O 1
ATOM 1428 N N . GLN A 1 180 ? 12.676 -8.502 -10.724 1.00 96.00 180 GLN A N 1
ATOM 1429 C CA . GLN A 1 180 ? 12.448 -9.921 -11.019 1.00 96.00 180 GLN A CA 1
ATOM 1430 C C . GLN A 1 180 ? 12.161 -10.763 -9.761 1.00 96.00 180 GLN A C 1
ATOM 1432 O O . GLN A 1 180 ? 11.365 -11.696 -9.809 1.00 96.00 180 GLN A O 1
ATOM 1437 N N . LYS A 1 181 ? 12.791 -10.446 -8.622 1.00 94.81 181 LYS A N 1
ATOM 1438 C CA . LYS A 1 181 ? 12.545 -11.149 -7.347 1.00 94.81 181 LYS A CA 1
ATOM 1439 C C . LYS A 1 181 ? 11.200 -10.782 -6.718 1.00 94.81 181 LYS A C 1
ATOM 1441 O O . LYS A 1 181 ? 10.632 -11.589 -5.984 1.00 94.81 181 LYS A O 1
ATOM 1446 N N . LEU A 1 182 ? 10.736 -9.556 -6.952 1.00 93.88 182 LEU A N 1
ATOM 1447 C CA . LEU A 1 182 ? 9.504 -9.021 -6.375 1.00 93.88 182 LEU A CA 1
ATOM 1448 C C . LEU A 1 182 ? 8.286 -9.279 -7.261 1.00 93.88 182 LEU A C 1
ATOM 1450 O O . LEU A 1 182 ? 7.207 -9.488 -6.725 1.00 93.88 182 LEU A O 1
ATOM 1454 N N . ALA A 1 183 ? 8.455 -9.324 -8.582 1.00 93.94 183 ALA A N 1
ATOM 1455 C CA . ALA A 1 183 ? 7.380 -9.460 -9.562 1.00 93.94 183 ALA A CA 1
ATOM 1456 C C . ALA A 1 183 ? 6.395 -10.612 -9.285 1.00 93.94 183 ALA A C 1
ATOM 1458 O O . ALA A 1 183 ? 5.204 -10.394 -9.458 1.00 93.94 183 ALA A O 1
ATOM 1459 N N . PRO A 1 184 ? 6.802 -11.793 -8.773 1.00 91.62 184 PRO A N 1
ATOM 1460 C CA . PRO A 1 184 ? 5.836 -12.839 -8.421 1.00 91.62 184 PRO A CA 1
ATOM 1461 C C . PRO A 1 184 ? 4.858 -12.468 -7.290 1.00 91.62 184 PRO A C 1
ATOM 1463 O O . PRO A 1 184 ? 3.874 -13.172 -7.085 1.00 91.62 184 PRO A O 1
ATOM 1466 N N . GLN A 1 185 ? 5.149 -11.414 -6.521 1.00 89.00 185 GLN A N 1
ATOM 1467 C CA . GLN A 1 185 ? 4.406 -11.004 -5.323 1.00 89.00 185 GLN A CA 1
ATOM 1468 C C . GLN A 1 185 ? 3.448 -9.836 -5.577 1.00 89.00 185 GLN A C 1
ATOM 1470 O O . GLN A 1 185 ? 2.629 -9.541 -4.711 1.00 89.00 185 GLN A O 1
ATOM 1475 N N . TYR A 1 186 ? 3.565 -9.172 -6.728 1.00 92.19 186 TYR A N 1
ATOM 1476 C CA . TYR A 1 186 ? 2.829 -7.955 -7.052 1.00 92.19 186 TYR A CA 1
ATOM 1477 C C . TYR A 1 186 ? 2.215 -8.061 -8.441 1.00 92.19 186 TYR A C 1
ATOM 1479 O O . TYR A 1 186 ? 2.724 -8.756 -9.319 1.00 92.19 186 TYR A O 1
ATOM 1487 N N . GLU A 1 187 ? 1.132 -7.333 -8.645 1.00 91.94 187 GLU A N 1
ATOM 1488 C CA . GLU A 1 187 ? 0.568 -7.086 -9.960 1.00 91.94 187 GLU A CA 1
ATOM 1489 C C . GLU A 1 187 ? 0.211 -5.618 -10.064 1.00 91.94 187 GLU A C 1
ATOM 1491 O O . GLU A 1 187 ? -0.133 -4.994 -9.067 1.00 91.94 187 GLU A O 1
ATOM 1496 N N . GLU A 1 188 ? 0.308 -5.070 -11.266 1.00 93.19 188 GLU A N 1
ATOM 1497 C CA . GLU A 1 188 ? -0.210 -3.739 -11.514 1.00 93.19 188 GLU A CA 1
ATOM 1498 C C . GLU A 1 188 ? -1.662 -3.860 -11.976 1.00 93.19 188 GLU A C 1
ATOM 1500 O O . GLU A 1 188 ? -1.937 -4.452 -13.021 1.00 93.19 188 GLU A O 1
ATOM 1505 N N . GLY A 1 189 ? -2.589 -3.347 -11.166 1.00 90.56 189 GLY A N 1
ATOM 1506 C CA . GLY A 1 189 ? -4.014 -3.329 -11.496 1.00 90.56 189 GLY A CA 1
ATOM 1507 C C . GLY A 1 189 ? -4.355 -2.308 -12.587 1.00 90.56 189 GLY A C 1
ATOM 1508 O O . GLY A 1 189 ? -3.527 -1.485 -12.978 1.00 90.56 189 GLY A O 1
ATOM 1509 N N . GLU A 1 190 ? -5.615 -2.291 -13.032 1.00 88.81 190 GLU A N 1
ATOM 1510 C CA . GLU A 1 190 ? -6.111 -1.341 -14.051 1.00 88.81 190 GLU A CA 1
ATOM 1511 C C . GLU A 1 190 ? -5.933 0.131 -13.638 1.00 88.81 190 GLU A C 1
ATOM 1513 O O . GLU A 1 190 ? -5.782 1.020 -14.474 1.00 88.81 190 GLU A O 1
ATOM 1518 N N . SER A 1 191 ? -5.896 0.392 -12.330 1.00 88.06 191 SER A N 1
ATOM 1519 C CA . SER A 1 191 ? -5.635 1.708 -11.748 1.00 88.06 191 SER A CA 1
ATOM 1520 C C . SER A 1 191 ? -4.160 2.143 -11.824 1.00 88.06 191 SER A C 1
ATOM 1522 O O . SER A 1 191 ? -3.840 3.272 -11.439 1.00 88.06 191 SER A O 1
ATOM 1524 N N . GLY A 1 192 ? -3.249 1.296 -12.315 1.00 91.06 192 GLY A N 1
ATOM 1525 C CA . GLY A 1 192 ? -1.808 1.568 -12.348 1.00 91.06 192 GLY A CA 1
ATOM 1526 C C . GLY A 1 192 ? -1.154 1.548 -10.961 1.00 91.06 192 GLY A C 1
ATOM 1527 O O . GLY A 1 192 ? -0.181 2.268 -10.711 1.00 91.06 192 GLY A O 1
ATOM 1528 N N . LEU A 1 193 ? -1.741 0.798 -10.025 1.00 94.56 193 LEU A N 1
ATOM 1529 C CA . LEU A 1 193 ? -1.281 0.640 -8.646 1.00 94.56 193 LEU A CA 1
ATOM 1530 C C . LEU A 1 193 ? -0.854 -0.806 -8.382 1.00 94.56 193 LEU A C 1
ATOM 1532 O O . LEU A 1 193 ? -1.426 -1.728 -8.966 1.00 94.56 193 LEU A O 1
ATOM 1536 N N . LEU A 1 194 ? 0.142 -0.966 -7.504 1.00 92.69 194 LEU A N 1
ATOM 1537 C CA . LEU A 1 194 ? 0.618 -2.256 -6.978 1.00 92.69 194 LEU A CA 1
ATOM 1538 C C . LEU A 1 194 ? -0.070 -2.685 -5.678 1.00 92.69 194 LEU A C 1
ATOM 1540 O O . LEU A 1 194 ? -0.489 -1.787 -4.905 1.00 92.69 194 LEU A O 1
#

Secondary structure (DSSP, 8-state):
---------HHHHHHHHHHHHHHTT-SS-------GGGGHHHHHHHHHHHHHTS------HHHHHHHHHH-SS----PPP-----------------------------------PPPPPPP-----PPPP----HHHHHHHHHHHHHHHHHT-HHHHHHHHHHHT-GGGS-HHHHHHHHHHGGG----TTS--

Foldseek 3Di:
DAPPPPDVDPVVVVVVVVVVVVCVVPPDDDDFDFDCQQQVLVVVQVVVCVVVVHHDDDDDPVVVVVSLVSHNLNQDQDPPPDDDDDDDDDDDDDDDDDDDDDDDDDDDPPPDPDDDDDDDDDDDDDDDPPPPNDDPVRSVVVNLVSSVVRQVVDPLSVLLLCLLVVVCPPPDPVSNVVSVVCNSPDDQDPSRGD

InterPro domains:
  IPR036397 Ribonuclease H superfamily [G3DSA:3.30.420.10] (1-61)

Radius of gyration: 23.78 Å; chains: 1; bounding box: 65×50×60 Å